Protein AF-A0A519JQL6-F1 (afdb_monomer_lite)

Structure (mmCIF, N/CA/C/O backbone):
data_AF-A0A519JQL6-F1
#
_entry.id   AF-A0A519JQL6-F1
#
loop_
_atom_site.group_PDB
_atom_site.id
_atom_site.type_symbol
_atom_site.label_atom_id
_atom_site.label_alt_id
_atom_site.label_comp_id
_atom_site.label_asym_id
_atom_site.label_entity_id
_atom_site.label_seq_id
_atom_site.pdbx_PDB_ins_code
_atom_site.Cartn_x
_atom_site.Cartn_y
_atom_site.Cartn_z
_atom_site.occupancy
_atom_site.B_iso_or_equiv
_atom_site.auth_seq_id
_atom_site.auth_comp_id
_atom_site.auth_asym_id
_atom_site.auth_atom_id
_atom_site.pdbx_PDB_model_num
ATOM 1 N N . MET A 1 1 ? 62.207 -23.891 -11.752 1.00 51.22 1 MET A N 1
ATOM 2 C CA . MET A 1 1 ? 61.929 -22.438 -11.654 1.00 51.22 1 MET A CA 1
ATOM 3 C C . MET A 1 1 ? 61.525 -21.791 -12.988 1.00 51.22 1 MET A C 1
ATOM 5 O O . MET A 1 1 ? 60.606 -20.990 -12.974 1.00 51.22 1 MET A O 1
ATOM 9 N N . LYS A 1 2 ? 62.077 -22.181 -14.154 1.00 51.78 2 LYS A N 1
ATOM 10 C CA . LYS A 1 2 ? 61.677 -21.619 -15.471 1.00 51.78 2 LYS A CA 1
ATOM 11 C C . LYS A 1 2 ? 60.213 -21.865 -15.906 1.00 51.78 2 LYS A C 1
ATOM 13 O O . LYS A 1 2 ? 59.673 -21.057 -16.645 1.00 51.78 2 LYS A O 1
ATOM 18 N N . LYS A 1 3 ? 59.558 -22.940 -15.441 1.00 52.78 3 LYS A N 1
ATOM 19 C CA . LYS A 1 3 ? 58.169 -23.278 -15.833 1.00 52.78 3 LYS A CA 1
ATOM 20 C C . LYS A 1 3 ? 57.087 -22.441 -15.129 1.00 52.78 3 LYS A C 1
ATOM 22 O O . LYS A 1 3 ? 56.013 -22.276 -15.683 1.00 52.78 3 LYS A O 1
ATOM 27 N N . ILE A 1 4 ? 57.384 -21.887 -13.949 1.00 56.62 4 ILE A N 1
ATOM 28 C CA . ILE A 1 4 ? 56.458 -21.004 -13.213 1.00 56.62 4 ILE A CA 1
ATOM 29 C C . ILE A 1 4 ? 56.481 -19.592 -13.821 1.00 56.62 4 ILE A C 1
ATOM 31 O O . ILE A 1 4 ? 55.438 -18.959 -13.930 1.00 56.62 4 ILE A O 1
ATOM 35 N N . LEU A 1 5 ? 57.644 -19.155 -14.328 1.00 53.72 5 LEU A N 1
ATOM 36 C CA . LEU A 1 5 ? 57.815 -17.851 -14.979 1.00 53.72 5 LEU A CA 1
ATOM 37 C C . LEU A 1 5 ? 57.011 -17.717 -16.291 1.00 53.72 5 LEU A C 1
ATOM 39 O O . LEU A 1 5 ? 56.564 -16.627 -16.635 1.00 53.72 5 LEU A O 1
ATOM 43 N N . GLY A 1 6 ? 56.800 -18.827 -17.009 1.00 55.88 6 GLY A N 1
ATOM 44 C CA . GLY A 1 6 ? 55.965 -18.853 -18.217 1.00 55.88 6 GLY A CA 1
ATOM 45 C C . GLY A 1 6 ? 54.463 -18.763 -17.926 1.00 55.88 6 GLY A C 1
ATOM 46 O O . GLY A 1 6 ? 53.730 -18.168 -18.709 1.00 55.88 6 GLY A O 1
ATOM 47 N N . LEU A 1 7 ? 54.012 -19.293 -16.782 1.00 55.47 7 LEU A N 1
ATOM 48 C CA . LEU A 1 7 ? 52.602 -19.263 -16.377 1.00 55.47 7 LEU A CA 1
ATOM 49 C C . LEU A 1 7 ? 52.174 -17.855 -15.927 1.00 55.47 7 LEU A C 1
ATOM 51 O O . LEU A 1 7 ? 51.083 -17.403 -16.256 1.00 55.47 7 LEU A O 1
ATOM 55 N N . THR A 1 8 ? 53.064 -17.122 -15.250 1.00 58.56 8 THR A N 1
ATOM 56 C CA . THR A 1 8 ? 52.837 -15.717 -14.867 1.00 58.56 8 THR A CA 1
ATOM 57 C C . THR A 1 8 ? 52.783 -14.764 -16.065 1.00 58.56 8 THR A C 1
ATOM 59 O O . THR A 1 8 ? 52.094 -13.752 -15.999 1.00 58.56 8 THR A O 1
ATOM 62 N N . LEU A 1 9 ? 53.457 -15.090 -17.176 1.00 58.72 9 LEU A N 1
ATOM 63 C CA . LEU A 1 9 ? 53.460 -14.262 -18.389 1.00 58.72 9 LEU A CA 1
ATOM 64 C C . LEU A 1 9 ? 52.165 -14.407 -19.213 1.00 58.72 9 LEU A C 1
ATOM 66 O O . LEU A 1 9 ? 51.820 -13.505 -19.969 1.00 58.72 9 LEU A O 1
ATOM 70 N N . PHE A 1 10 ? 51.427 -15.509 -19.040 1.00 61.94 10 PHE A N 1
ATOM 71 C CA . PHE A 1 10 ? 50.178 -15.775 -19.764 1.00 61.94 10 PHE A CA 1
ATOM 72 C C . PHE A 1 10 ? 48.931 -15.175 -19.087 1.00 61.94 10 PHE A C 1
ATOM 74 O O . PHE A 1 10 ? 47.916 -14.975 -19.743 1.00 61.94 10 PHE A O 1
ATOM 81 N N . ILE A 1 11 ? 49.005 -14.860 -17.789 1.00 63.97 11 ILE A N 1
ATOM 82 C CA . ILE A 1 11 ? 47.886 -14.288 -17.011 1.00 63.97 11 ILE A CA 1
ATOM 83 C C . ILE A 1 11 ? 47.888 -12.748 -17.058 1.00 63.97 11 ILE A C 1
ATOM 85 O O . ILE A 1 11 ? 46.844 -12.116 -16.920 1.00 63.97 11 ILE A O 1
ATOM 89 N N . LEU A 1 12 ? 49.042 -12.128 -17.321 1.00 64.00 12 LEU A N 1
ATO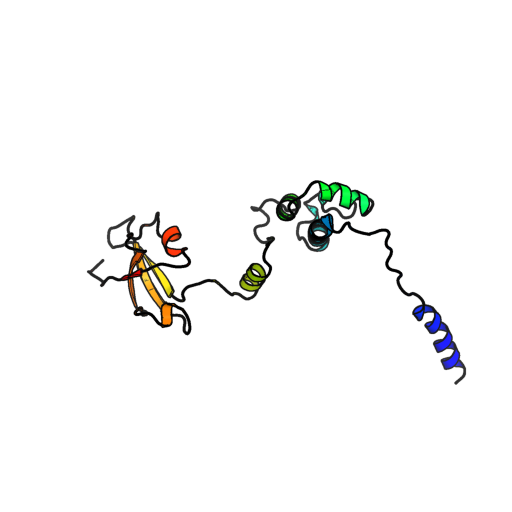M 90 C CA . LEU A 1 12 ? 49.198 -10.670 -17.375 1.00 64.00 12 LEU A CA 1
ATOM 91 C C . LEU A 1 12 ? 48.339 -9.942 -18.445 1.00 64.00 12 LEU A C 1
ATOM 93 O O . LEU A 1 12 ? 47.912 -8.824 -18.161 1.00 64.00 12 LEU A O 1
ATOM 97 N N . PRO A 1 13 ? 48.012 -10.523 -19.624 1.00 64.06 13 PRO A N 1
ATOM 98 C CA . PRO A 1 13 ? 47.153 -9.863 -20.613 1.00 64.06 13 PRO A CA 1
ATOM 99 C C . PRO A 1 13 ? 45.689 -9.718 -20.171 1.00 64.06 13 PRO A C 1
ATOM 101 O O . PRO A 1 13 ? 44.993 -8.842 -20.674 1.00 64.06 13 PRO A O 1
ATOM 104 N N . PHE A 1 14 ? 45.214 -10.538 -19.225 1.00 63.81 14 PHE A N 1
ATOM 105 C CA . PHE A 1 14 ? 43.828 -10.477 -18.741 1.00 63.81 14 PHE A CA 1
ATOM 106 C C . PHE A 1 14 ? 43.570 -9.308 -17.780 1.00 63.81 14 PHE A C 1
ATOM 108 O O . PHE A 1 14 ? 42.418 -8.946 -17.567 1.00 63.81 14 PHE A O 1
ATOM 115 N N . LEU A 1 15 ? 44.620 -8.682 -17.235 1.00 63.47 15 LEU A N 1
ATOM 116 C CA . LEU A 1 15 ? 44.494 -7.526 -16.339 1.00 63.47 15 LEU A CA 1
ATOM 117 C C . LEU A 1 15 ? 44.293 -6.194 -17.082 1.00 63.47 15 LEU A C 1
ATOM 119 O O . LEU A 1 15 ? 44.030 -5.183 -16.438 1.00 63.47 15 LEU A O 1
ATOM 123 N N . LEU A 1 16 ? 44.422 -6.177 -18.415 1.00 63.06 16 LEU A N 1
ATOM 124 C CA . LEU A 1 16 ? 44.238 -4.975 -19.242 1.00 63.06 16 LEU A CA 1
ATOM 125 C C . LEU A 1 16 ? 42.884 -4.926 -19.962 1.00 63.06 16 LEU A C 1
ATOM 127 O O . LEU A 1 16 ? 42.614 -3.965 -20.679 1.00 63.06 16 LEU A O 1
ATOM 131 N N . LEU A 1 17 ? 42.009 -5.911 -19.740 1.00 64.06 17 LEU A N 1
ATOM 132 C CA . LEU A 1 17 ? 40.595 -5.813 -20.103 1.00 64.06 17 LEU A CA 1
ATOM 133 C C . LEU A 1 17 ? 39.879 -4.949 -19.055 1.00 64.06 17 LEU A C 1
ATOM 135 O O . LEU A 1 17 ? 39.071 -5.430 -18.265 1.00 64.06 17 LEU A O 1
ATOM 139 N N . SER A 1 18 ? 40.221 -3.661 -19.018 1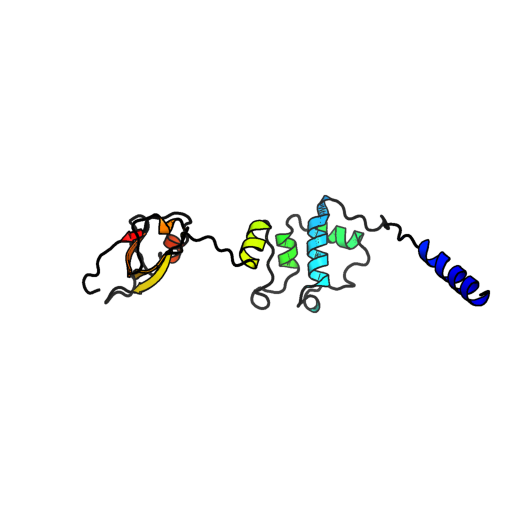.00 60.12 18 SER A N 1
ATOM 140 C CA . SER A 1 18 ? 39.364 -2.665 -18.385 1.00 60.12 18 SER A CA 1
ATOM 141 C C . SER A 1 18 ? 38.089 -2.611 -19.214 1.00 60.12 18 SER A C 1
ATOM 143 O O . SER A 1 18 ? 38.142 -2.251 -20.388 1.00 60.12 18 SER A O 1
ATOM 145 N N . CYS A 1 19 ? 36.961 -3.000 -18.624 1.00 67.81 19 CYS A N 1
ATOM 146 C CA . CYS A 1 19 ? 35.656 -2.760 -19.223 1.00 67.81 19 CYS A CA 1
ATOM 147 C C . CYS A 1 19 ? 35.506 -1.238 -19.350 1.00 67.81 19 CYS A C 1
ATOM 149 O O . CYS A 1 19 ? 35.428 -0.543 -18.337 1.00 67.81 19 CYS A O 1
ATOM 151 N N . SER A 1 20 ? 35.595 -0.701 -20.565 1.00 59.88 20 SER A N 1
ATOM 152 C CA . SER A 1 20 ? 35.191 0.677 -20.823 1.00 59.88 20 SER A CA 1
ATOM 153 C C . SER A 1 20 ? 33.680 0.743 -20.641 1.00 59.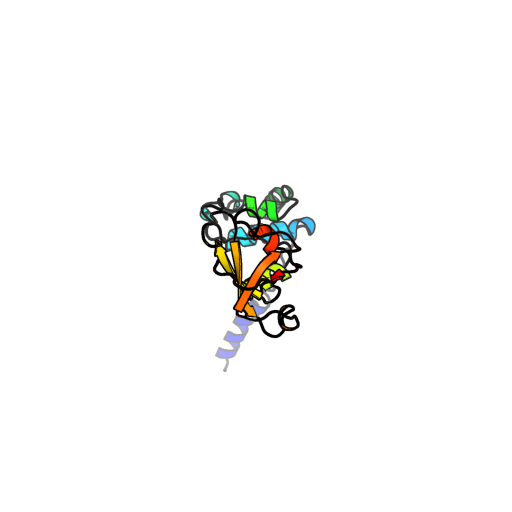88 20 SER A C 1
ATOM 155 O O . SER A 1 20 ? 32.978 -0.077 -21.233 1.00 59.88 20 SER A O 1
ATOM 157 N N . GLU A 1 21 ? 33.189 1.678 -19.827 1.00 54.41 21 GLU A N 1
ATOM 158 C CA . GLU A 1 21 ? 31.761 1.995 -19.802 1.00 54.41 21 GLU A CA 1
ATOM 159 C C . GLU A 1 21 ? 31.354 2.390 -21.225 1.00 54.41 21 GLU A C 1
ATOM 161 O O . GLU A 1 21 ? 31.875 3.348 -21.797 1.00 54.41 21 GLU A O 1
ATOM 166 N N . ASP A 1 22 ? 30.515 1.565 -21.844 1.00 55.69 22 ASP A N 1
ATOM 167 C CA . ASP A 1 22 ? 29.997 1.821 -23.177 1.00 55.69 22 ASP A CA 1
ATOM 168 C C . ASP A 1 22 ? 28.883 2.871 -23.053 1.00 55.69 22 ASP A C 1
ATOM 170 O O . ASP A 1 22 ? 27.746 2.561 -22.687 1.00 55.69 22 ASP A O 1
ATOM 174 N N . ASP A 1 23 ? 29.231 4.135 -23.315 1.00 55.62 23 ASP A N 1
ATOM 175 C CA . ASP A 1 23 ? 28.323 5.294 -23.281 1.00 55.62 23 ASP A CA 1
ATOM 176 C C . ASP A 1 23 ? 27.160 5.183 -24.292 1.00 55.62 23 ASP A C 1
ATOM 178 O O . ASP A 1 23 ? 26.222 5.982 -24.255 1.00 55.62 23 ASP A O 1
ATO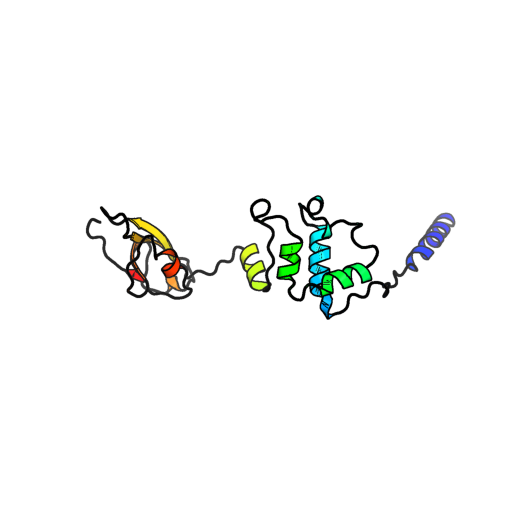M 182 N N . SER A 1 24 ? 27.173 4.188 -25.188 1.00 53.66 24 SER A N 1
ATOM 183 C CA . SER A 1 24 ? 26.090 3.937 -26.150 1.00 53.66 24 SER A CA 1
ATOM 184 C C . SER A 1 24 ? 24.756 3.533 -25.505 1.00 53.66 24 SER A C 1
ATOM 186 O O . SER A 1 24 ? 23.716 3.641 -26.149 1.00 53.66 24 SER A O 1
ATOM 188 N N . ASN A 1 25 ? 24.755 3.160 -24.221 1.00 61.84 25 ASN A N 1
ATOM 189 C CA . ASN A 1 25 ? 23.547 2.865 -23.441 1.00 61.84 25 ASN A CA 1
ATOM 190 C C . ASN A 1 25 ? 23.146 4.010 -22.497 1.00 61.84 25 ASN A C 1
ATOM 192 O O . ASN A 1 25 ? 22.502 3.773 -21.470 1.00 61.84 25 ASN A O 1
ATOM 196 N N . SER A 1 26 ? 23.538 5.255 -22.793 1.00 77.50 26 SER A N 1
ATOM 197 C CA . SER A 1 26 ? 23.224 6.380 -21.909 1.00 77.50 26 SER A CA 1
ATOM 198 C C . SER A 1 26 ? 21.705 6.583 -21.803 1.00 77.50 26 SER A C 1
ATOM 200 O O . SER A 1 26 ? 21.030 6.996 -22.747 1.00 77.50 26 SER A O 1
ATOM 202 N N . VAL A 1 27 ? 21.147 6.283 -20.631 1.00 88.50 27 VAL A N 1
ATOM 203 C CA . VAL A 1 27 ? 19.741 6.556 -20.320 1.00 88.50 27 VAL A CA 1
ATOM 204 C C . VAL A 1 27 ? 19.626 8.032 -19.930 1.00 88.50 27 VAL A C 1
ATOM 206 O O . VAL A 1 27 ? 20.293 8.456 -18.974 1.00 88.50 27 VAL A O 1
ATOM 209 N N . PRO A 1 28 ? 18.784 8.834 -20.613 1.00 91.75 28 PRO A N 1
ATOM 210 C CA . PRO A 1 28 ? 18.563 10.226 -20.243 1.00 91.75 28 PRO A CA 1
ATOM 211 C C . PRO A 1 28 ? 18.177 10.350 -18.769 1.00 91.75 28 PRO A C 1
ATOM 213 O O . PRO A 1 28 ? 17.366 9.571 -18.273 1.00 91.75 28 PRO A O 1
ATOM 216 N N . THR A 1 29 ? 18.700 11.357 -18.063 1.00 90.75 29 THR A N 1
ATOM 217 C CA . THR A 1 29 ? 18.421 11.560 -16.626 1.00 90.75 29 THR A CA 1
ATOM 218 C C . THR A 1 29 ? 16.924 11.572 -16.308 1.00 90.75 29 THR A C 1
ATOM 220 O O . THR A 1 29 ? 16.517 11.046 -15.278 1.00 90.75 29 THR A O 1
ATOM 223 N N . SER A 1 30 ? 16.102 12.108 -17.214 1.00 93.12 30 SER A N 1
ATOM 224 C CA . SER A 1 30 ? 14.642 12.154 -17.084 1.00 93.12 30 SER A CA 1
ATOM 225 C C . SER A 1 30 ? 13.945 10.793 -17.170 1.00 93.12 30 SER A C 1
ATOM 227 O O . SER A 1 30 ? 12.783 10.709 -16.799 1.00 93.12 30 SER A O 1
ATOM 229 N N . LEU A 1 31 ? 14.616 9.760 -17.688 1.00 95.69 31 LEU A N 1
ATOM 230 C CA . LEU A 1 31 ? 14.066 8.415 -17.892 1.00 95.69 31 LEU A CA 1
ATOM 231 C C . LEU A 1 31 ? 14.667 7.369 -16.953 1.00 95.69 31 LEU A C 1
ATOM 233 O O . LEU A 1 31 ? 14.229 6.226 -16.974 1.00 95.69 31 LEU A O 1
ATOM 237 N N . LYS A 1 32 ? 15.652 7.726 -16.120 1.00 94.44 32 LYS A N 1
ATOM 238 C CA . LYS A 1 32 ? 16.356 6.754 -15.266 1.00 94.44 32 LYS A CA 1
ATOM 239 C C . LYS A 1 32 ? 15.424 5.977 -14.337 1.00 94.44 32 LYS A C 1
ATOM 241 O O . LYS A 1 32 ? 15.664 4.802 -14.095 1.00 94.44 32 LYS A O 1
ATOM 246 N N . VAL A 1 33 ? 14.369 6.614 -13.825 1.00 95.25 33 VAL A N 1
ATOM 247 C CA . VAL A 1 33 ? 13.405 5.946 -12.937 1.00 95.25 33 VAL A CA 1
ATOM 248 C C . VAL A 1 33 ? 12.533 4.969 -13.724 1.00 95.25 33 VAL A C 1
ATOM 250 O O . VAL A 1 33 ? 12.348 3.835 -13.302 1.00 95.25 33 VAL A O 1
ATOM 253 N N . GLN A 1 34 ? 12.037 5.379 -14.890 1.00 97.44 34 GLN A N 1
ATOM 254 C CA . GLN A 1 34 ? 11.250 4.539 -15.789 1.00 97.44 34 GLN A CA 1
ATOM 255 C C . GLN A 1 34 ? 12.068 3.339 -16.286 1.00 97.44 34 GLN A C 1
ATOM 257 O O . GLN A 1 34 ? 11.574 2.216 -16.279 1.00 97.44 34 GLN A O 1
ATOM 262 N N . ASP A 1 35 ? 13.328 3.569 -16.655 1.00 96.56 35 ASP A N 1
ATOM 263 C CA . ASP A 1 35 ? 14.267 2.531 -17.084 1.00 96.56 35 ASP A CA 1
ATOM 264 C C . ASP A 1 35 ? 14.559 1.544 -15.951 1.00 96.56 35 ASP A C 1
ATOM 266 O O . ASP A 1 35 ? 14.498 0.335 -16.158 1.00 96.56 35 ASP A O 1
ATOM 270 N N . PHE A 1 36 ? 14.768 2.043 -14.728 1.00 95.94 36 PHE A N 1
ATOM 271 C CA . PHE A 1 36 ? 14.911 1.204 -13.541 1.00 95.94 36 PHE A CA 1
ATOM 272 C C . PHE A 1 36 ? 13.672 0.332 -13.292 1.00 95.94 36 PHE A C 1
ATOM 274 O O . PHE A 1 36 ? 13.813 -0.865 -13.047 1.00 95.94 36 PHE A O 1
ATOM 281 N N . VAL A 1 37 ? 12.464 0.904 -13.384 1.00 97.69 37 VAL A N 1
ATOM 282 C CA . VAL A 1 37 ? 11.207 0.156 -13.220 1.00 97.69 37 VAL A CA 1
ATOM 283 C C . VAL A 1 37 ? 11.090 -0.932 -14.281 1.00 97.69 37 VAL A C 1
ATOM 285 O O . VAL A 1 37 ? 10.876 -2.090 -13.932 1.00 97.69 37 VAL A O 1
ATOM 288 N N . TRP A 1 38 ? 11.277 -0.590 -15.559 1.00 98.12 38 TRP A N 1
ATOM 289 C CA . TRP A 1 38 ? 11.160 -1.559 -16.646 1.00 98.12 38 TRP A CA 1
ATOM 290 C C . TRP A 1 38 ? 12.184 -2.687 -16.508 1.00 98.12 38 TRP A C 1
ATOM 292 O O . TRP A 1 38 ? 11.796 -3.851 -16.524 1.00 98.12 38 TRP A O 1
ATOM 302 N N . LYS A 1 39 ? 13.466 -2.368 -16.283 1.00 96.81 39 LYS A N 1
ATOM 303 C CA . LYS A 1 39 ? 14.530 -3.375 -16.122 1.00 96.81 39 LYS A CA 1
ATOM 304 C C . LYS A 1 39 ? 14.311 -4.251 -14.894 1.00 96.81 39 LYS A C 1
ATOM 306 O O . LYS A 1 39 ? 14.509 -5.459 -14.960 1.00 96.81 39 LYS A O 1
ATOM 311 N N . GLY A 1 40 ? 13.876 -3.664 -13.779 1.00 97.06 40 GLY A N 1
ATOM 312 C CA . GLY A 1 40 ? 13.542 -4.415 -12.572 1.00 97.06 40 GLY A CA 1
ATOM 313 C C . GLY A 1 40 ? 12.399 -5.400 -12.811 1.00 97.06 40 GLY A C 1
ATOM 314 O O . GLY A 1 40 ? 12.482 -6.554 -12.392 1.00 97.06 40 GLY A O 1
ATOM 315 N N . MET A 1 41 ? 11.360 -4.971 -13.530 1.00 98.19 41 MET A N 1
ATOM 316 C CA . MET A 1 41 ? 10.248 -5.846 -13.884 1.00 98.19 41 MET A CA 1
ATOM 317 C C . MET A 1 41 ? 10.661 -6.910 -14.903 1.00 98.19 41 MET A C 1
ATOM 319 O O . MET A 1 41 ? 10.408 -8.083 -14.674 1.00 98.19 41 MET A O 1
ATOM 323 N N . ASN A 1 42 ? 11.363 -6.555 -15.974 1.00 97.94 42 ASN A N 1
ATOM 324 C CA . ASN A 1 42 ? 11.841 -7.523 -16.961 1.00 97.94 42 ASN A CA 1
ATOM 325 C C . ASN A 1 42 ? 12.730 -8.609 -16.312 1.00 97.94 42 ASN A C 1
ATOM 327 O O . ASN A 1 42 ? 12.561 -9.791 -16.591 1.00 97.94 42 ASN A O 1
ATOM 331 N N . GLN A 1 43 ? 13.606 -8.240 -15.374 1.00 96.88 43 GLN A N 1
ATOM 332 C CA . GLN A 1 43 ? 14.560 -9.178 -14.781 1.00 96.88 43 GLN A CA 1
ATOM 333 C C . GLN A 1 43 ? 13.993 -10.047 -13.645 1.00 96.88 43 GLN A C 1
ATOM 335 O O . GLN A 1 43 ? 14.432 -11.189 -13.476 1.00 96.88 43 GLN A O 1
ATOM 340 N N . TYR A 1 44 ? 13.096 -9.504 -12.813 1.00 97.00 44 TYR A N 1
ATOM 341 C CA . TYR A 1 44 ? 12.709 -10.131 -11.537 1.00 97.00 44 TYR A CA 1
ATOM 342 C C . TYR A 1 44 ? 11.216 -10.416 -11.394 1.00 97.00 44 TYR A C 1
ATOM 344 O O . TYR A 1 44 ? 10.811 -11.072 -10.431 1.00 97.00 44 TYR A O 1
ATOM 352 N N . TYR A 1 45 ? 10.381 -9.915 -12.299 1.00 97.94 45 TYR A N 1
ATOM 353 C CA . TYR A 1 45 ? 8.943 -10.079 -12.174 1.00 97.94 45 TYR A CA 1
ATOM 354 C C . TYR A 1 45 ? 8.526 -11.513 -12.503 1.00 97.94 45 TYR A C 1
ATOM 356 O O . TYR A 1 45 ? 8.801 -12.028 -13.584 1.00 97.94 45 TYR A O 1
ATOM 364 N N . LEU A 1 46 ? 7.820 -12.153 -11.568 1.00 97.62 46 LEU A N 1
ATOM 365 C CA . LEU A 1 46 ? 7.412 -13.555 -11.687 1.00 97.62 46 LEU A CA 1
ATOM 366 C C . LEU A 1 46 ? 6.597 -13.833 -12.961 1.00 97.62 46 LEU A C 1
ATOM 368 O O . LEU A 1 46 ? 6.768 -14.882 -13.576 1.00 97.62 46 LEU A O 1
ATOM 372 N N . TRP A 1 47 ? 5.731 -12.895 -13.353 1.00 97.75 47 TRP A N 1
ATOM 373 C CA . TRP A 1 47 ? 4.855 -13.009 -14.525 1.00 97.75 47 TRP A CA 1
ATOM 374 C C . TRP A 1 47 ? 5.397 -12.267 -15.750 1.00 97.75 47 TRP A C 1
ATOM 376 O O . TRP A 1 47 ? 4.618 -11.841 -16.599 1.00 97.75 47 TRP A O 1
ATOM 386 N N . GLN A 1 48 ? 6.715 -12.068 -15.852 1.00 97.50 48 GLN A N 1
ATOM 387 C CA . GLN A 1 48 ? 7.316 -11.396 -17.009 1.00 97.50 48 GLN A CA 1
ATOM 388 C C . GLN A 1 48 ? 6.858 -12.020 -18.340 1.00 97.50 48 GLN A C 1
ATOM 390 O O . GLN A 1 48 ? 6.496 -11.288 -19.258 1.00 97.50 48 GLN A O 1
ATOM 395 N N . ALA A 1 49 ? 6.764 -13.352 -18.407 1.00 96.62 49 ALA A N 1
ATOM 396 C CA . ALA A 1 49 ? 6.374 -14.073 -19.619 1.00 96.62 49 ALA A CA 1
ATOM 397 C C . ALA A 1 49 ? 4.929 -13.788 -20.078 1.00 96.62 49 ALA A C 1
ATOM 399 O O . ALA A 1 49 ? 4.608 -13.975 -21.251 1.00 96.62 49 ALA A O 1
ATOM 400 N N . ASP A 1 50 ? 4.065 -13.326 -19.171 1.00 97.19 50 ASP A N 1
ATOM 401 C CA . ASP A 1 50 ? 2.662 -13.006 -19.447 1.00 97.19 50 ASP A CA 1
ATOM 402 C C . ASP A 1 50 ? 2.461 -11.537 -19.866 1.00 97.19 50 ASP A C 1
ATOM 404 O O . ASP A 1 50 ? 1.343 -11.127 -20.187 1.00 97.19 50 ASP A O 1
ATOM 408 N N . VAL A 1 51 ? 3.528 -10.729 -19.876 1.00 97.56 51 VAL A N 1
ATOM 409 C CA . VAL A 1 51 ? 3.482 -9.295 -20.185 1.00 97.56 51 VAL A CA 1
ATOM 410 C C . VAL A 1 51 ? 4.315 -9.007 -21.441 1.00 97.56 51 VAL A C 1
ATOM 412 O O . VAL A 1 51 ? 5.541 -8.951 -21.367 1.00 97.56 51 VAL A O 1
ATOM 415 N N . PRO A 1 52 ? 3.682 -8.758 -22.606 1.00 96.81 52 PRO A N 1
ATOM 416 C CA . PRO A 1 52 ? 4.396 -8.590 -23.875 1.00 96.81 52 PRO A CA 1
ATOM 417 C C . PRO A 1 52 ? 5.459 -7.485 -23.875 1.00 96.81 52 PRO A C 1
ATOM 419 O O . PRO A 1 52 ? 6.516 -7.651 -24.477 1.00 96.81 52 PRO A O 1
ATOM 422 N N . ASP A 1 53 ? 5.201 -6.371 -23.184 1.00 97.88 53 ASP A N 1
ATOM 423 C CA . ASP A 1 53 ? 6.142 -5.247 -23.104 1.00 97.88 53 ASP A CA 1
ATOM 424 C C . ASP A 1 53 ? 7.330 -5.502 -22.159 1.00 97.88 53 ASP A C 1
ATOM 426 O O . ASP A 1 53 ? 8.231 -4.668 -22.094 1.00 97.88 53 ASP A O 1
ATOM 430 N N . LEU A 1 54 ? 7.361 -6.636 -21.451 1.00 98.00 54 LEU A N 1
ATOM 431 C CA . LEU A 1 54 ? 8.503 -7.089 -20.654 1.00 98.00 54 LEU A CA 1
ATOM 432 C C . LEU A 1 54 ? 9.299 -8.212 -21.326 1.00 98.00 54 LEU A C 1
ATOM 434 O O . LEU A 1 54 ? 10.205 -8.738 -20.693 1.00 98.00 54 LEU A O 1
ATOM 438 N N . ASN A 1 55 ? 8.986 -8.603 -22.562 1.00 96.44 55 ASN A N 1
ATOM 439 C CA . ASN A 1 55 ? 9.750 -9.637 -23.260 1.00 96.44 55 ASN A CA 1
ATOM 440 C C . ASN A 1 55 ? 11.207 -9.182 -23.494 1.00 96.44 55 ASN A C 1
ATOM 442 O O . ASN A 1 55 ? 11.440 -8.023 -23.837 1.00 96.44 55 ASN A O 1
ATOM 446 N N . ASP A 1 56 ? 12.171 -10.091 -23.335 1.00 93.62 56 ASP A N 1
ATOM 447 C CA . ASP A 1 56 ? 13.604 -9.807 -23.505 1.00 93.62 56 ASP A CA 1
ATOM 448 C C . ASP A 1 56 ? 13.941 -9.300 -24.918 1.00 93.62 56 ASP A C 1
ATOM 450 O O . ASP A 1 56 ? 14.797 -8.432 -25.072 1.00 93.62 56 ASP A O 1
ATOM 454 N N . ASP A 1 57 ? 13.201 -9.760 -25.933 1.00 94.62 57 ASP A N 1
ATOM 455 C CA . ASP A 1 57 ? 13.360 -9.350 -27.335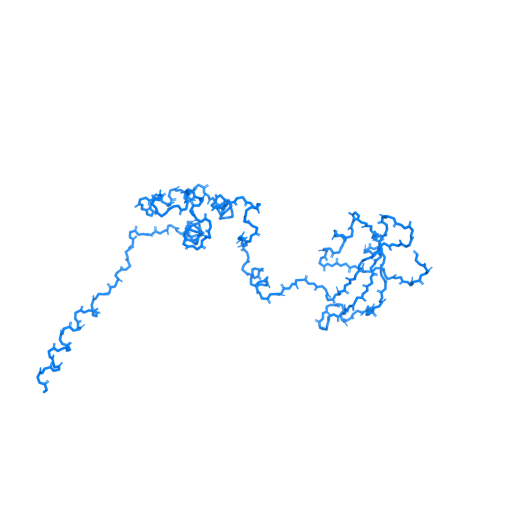 1.00 94.62 57 ASP A CA 1
ATOM 456 C C . ASP A 1 57 ? 12.368 -8.237 -27.742 1.00 94.62 57 ASP A C 1
ATOM 458 O O . ASP A 1 57 ? 12.127 -7.992 -28.926 1.00 94.62 57 ASP A O 1
ATOM 462 N N . ARG A 1 58 ? 11.715 -7.567 -26.777 1.00 96.06 58 ARG A N 1
ATOM 463 C CA . ARG A 1 58 ? 10.694 -6.539 -27.056 1.00 96.06 58 ARG A CA 1
ATOM 464 C C . ARG A 1 58 ? 11.263 -5.292 -27.736 1.00 96.06 58 ARG A C 1
ATOM 466 O O . ARG A 1 58 ? 10.538 -4.639 -28.498 1.00 96.06 58 ARG A O 1
ATOM 473 N N . PHE A 1 59 ? 12.498 -4.929 -27.402 1.00 96.06 59 PHE A N 1
ATOM 474 C CA . PHE A 1 59 ? 13.183 -3.730 -27.876 1.00 96.06 59 PHE A CA 1
ATOM 475 C C . PHE A 1 59 ? 14.559 -4.115 -28.415 1.00 96.06 59 PHE A C 1
ATOM 477 O O . PHE A 1 59 ? 15.323 -4.780 -27.723 1.00 96.06 59 PHE A O 1
ATOM 484 N N . ASP A 1 60 ? 14.892 -3.654 -29.622 1.00 93.75 60 ASP A N 1
ATOM 485 C CA . ASP A 1 60 ? 16.150 -4.019 -30.285 1.00 93.75 60 ASP A CA 1
ATOM 486 C C . ASP A 1 60 ? 17.376 -3.353 -29.630 1.00 93.75 60 ASP A C 1
ATOM 488 O O . ASP A 1 60 ? 18.505 -3.823 -29.775 1.00 93.75 60 ASP A O 1
ATOM 492 N N . ASN A 1 61 ? 17.174 -2.223 -28.944 1.00 92.50 61 ASN A N 1
ATOM 493 C CA . ASN A 1 61 ? 18.224 -1.438 -28.295 1.00 92.50 61 ASN A CA 1
ATOM 494 C C . ASN A 1 61 ? 17.657 -0.490 -27.214 1.00 92.50 61 ASN A C 1
ATOM 496 O O . ASN A 1 61 ? 16.443 -0.318 -27.061 1.00 92.50 61 ASN A O 1
ATOM 500 N N . GLN A 1 62 ? 18.557 0.163 -26.470 1.00 93.44 62 GLN A N 1
ATOM 501 C CA . GLN A 1 62 ? 18.203 1.099 -25.396 1.00 93.44 62 GLN A CA 1
ATOM 502 C C . GLN A 1 62 ? 17.441 2.340 -25.897 1.00 93.44 62 GLN A C 1
ATOM 504 O O . GLN A 1 62 ? 16.625 2.879 -25.149 1.00 93.44 62 GLN A O 1
ATOM 509 N N . ASP A 1 63 ? 17.654 2.802 -27.134 1.00 94.19 63 ASP A N 1
ATOM 510 C CA . ASP A 1 63 ? 16.930 3.959 -27.680 1.00 94.19 63 ASP A CA 1
ATOM 511 C C . ASP A 1 63 ? 15.456 3.641 -27.952 1.00 94.19 63 ASP A C 1
ATOM 513 O O . ASP A 1 63 ? 14.586 4.473 -27.669 1.00 94.19 63 ASP A O 1
ATOM 517 N N . ASP A 1 64 ? 15.155 2.429 -28.415 1.00 95.44 64 ASP A N 1
ATOM 518 C CA . ASP A 1 64 ? 13.782 1.951 -28.594 1.00 95.44 64 ASP A CA 1
ATOM 519 C C . ASP A 1 64 ? 13.054 1.815 -27.257 1.00 95.44 64 ASP A C 1
ATOM 521 O O . ASP A 1 64 ? 11.914 2.278 -27.121 1.00 95.44 64 ASP A O 1
ATOM 525 N N . LEU A 1 65 ? 13.737 1.287 -26.236 1.00 96.44 65 LEU A N 1
ATOM 526 C CA . LEU A 1 65 ? 13.223 1.289 -24.868 1.00 96.44 65 LEU A CA 1
ATOM 527 C C . LEU A 1 65 ? 12.984 2.729 -24.387 1.00 96.44 65 LEU A C 1
ATOM 529 O O . LEU A 1 65 ? 11.886 3.060 -23.948 1.00 96.44 65 LEU A O 1
ATOM 533 N N . ASN A 1 66 ? 13.953 3.633 -24.546 1.00 95.81 66 ASN A N 1
ATOM 534 C CA . ASN A 1 66 ? 13.805 5.040 -24.164 1.00 95.81 66 ASN A CA 1
ATOM 535 C C . ASN A 1 66 ? 12.601 5.703 -24.862 1.00 95.81 66 ASN A C 1
ATOM 537 O O . ASN A 1 66 ? 11.894 6.502 -24.245 1.00 95.81 66 ASN A O 1
ATOM 541 N N . ASN A 1 67 ? 12.338 5.388 -26.136 1.00 96.25 67 ASN A N 1
ATOM 542 C CA . ASN A 1 67 ? 11.168 5.871 -26.877 1.00 96.25 67 ASN A CA 1
ATOM 543 C C . ASN A 1 67 ? 9.854 5.413 -26.238 1.00 96.25 67 ASN A C 1
ATOM 545 O O . ASN A 1 67 ? 8.960 6.240 -26.055 1.00 96.25 67 ASN A O 1
ATOM 549 N N . PHE A 1 68 ? 9.760 4.144 -25.843 1.00 97.38 68 PHE A N 1
ATOM 550 C CA . PHE A 1 68 ? 8.613 3.622 -25.101 1.00 97.38 68 PHE A CA 1
ATOM 551 C C . PHE A 1 68 ? 8.450 4.310 -23.737 1.00 97.38 68 PHE A C 1
ATOM 553 O O . PHE A 1 68 ? 7.368 4.804 -23.413 1.00 97.38 68 PHE A O 1
ATOM 560 N N . LEU A 1 69 ? 9.536 4.438 -22.968 1.00 97.62 69 LEU A N 1
ATOM 561 C CA . LEU A 1 69 ? 9.505 5.019 -21.622 1.00 97.62 69 LEU A CA 1
ATOM 562 C C . LEU A 1 69 ? 9.083 6.496 -21.612 1.00 97.62 69 LEU A C 1
ATOM 564 O O . LEU A 1 69 ? 8.444 6.936 -20.657 1.00 97.62 69 LEU A O 1
ATOM 568 N N . ARG A 1 70 ? 9.357 7.264 -22.679 1.00 96.44 70 ARG A N 1
ATOM 569 C CA . ARG A 1 70 ? 8.879 8.659 -22.816 1.00 96.44 70 ARG A CA 1
ATOM 570 C C . ARG A 1 70 ? 7.353 8.786 -22.816 1.00 96.44 70 ARG A C 1
ATOM 572 O O . ARG A 1 70 ? 6.850 9.875 -22.553 1.00 96.44 70 ARG A O 1
ATOM 579 N N . GLY A 1 71 ? 6.618 7.705 -23.080 1.00 96.19 71 GLY A N 1
ATOM 580 C CA . GLY A 1 71 ? 5.161 7.672 -22.946 1.00 96.19 71 GLY A CA 1
ATOM 581 C C . GLY A 1 71 ? 4.666 7.749 -21.497 1.00 96.19 71 GLY A C 1
ATOM 582 O O . GLY A 1 71 ? 3.492 8.042 -21.273 1.00 96.19 71 GLY A O 1
ATOM 583 N N . TYR A 1 72 ? 5.544 7.531 -20.512 1.00 96.81 72 TYR A N 1
ATOM 584 C CA . TYR A 1 72 ? 5.182 7.399 -19.103 1.00 96.81 72 TYR A CA 1
ATOM 585 C C . TYR A 1 72 ? 5.878 8.453 -18.237 1.00 96.81 72 TYR A C 1
ATOM 587 O O . TYR A 1 72 ? 6.999 8.283 -17.757 1.00 96.81 72 TYR A O 1
ATOM 595 N N . ASN A 1 73 ? 5.164 9.547 -17.972 1.00 92.88 73 ASN A N 1
ATOM 596 C CA . ASN A 1 73 ? 5.633 10.595 -17.058 1.00 92.88 73 ASN A CA 1
ATOM 597 C C . ASN A 1 73 ? 5.585 10.169 -15.579 1.00 92.88 73 ASN A C 1
ATOM 599 O O . ASN A 1 73 ? 6.293 10.744 -14.758 1.00 92.88 73 ASN A O 1
ATOM 603 N N . ASP A 1 74 ? 4.759 9.172 -15.250 1.00 93.44 74 ASP A N 1
ATOM 604 C CA . ASP A 1 74 ? 4.620 8.605 -13.909 1.00 93.44 74 ASP A CA 1
ATOM 605 C C . ASP A 1 74 ? 5.141 7.154 -13.893 1.00 93.44 74 ASP A C 1
ATOM 607 O O . ASP A 1 74 ? 4.568 6.292 -14.571 1.00 93.44 74 ASP A O 1
ATOM 611 N N . PRO A 1 75 ? 6.195 6.852 -13.113 1.00 93.69 75 PRO A N 1
ATOM 612 C CA . PRO A 1 75 ? 6.698 5.492 -12.936 1.00 93.69 75 PRO A CA 1
ATOM 613 C C . PRO A 1 75 ? 5.650 4.511 -12.395 1.00 93.69 75 PRO A C 1
ATOM 615 O O . PRO A 1 75 ? 5.697 3.328 -12.723 1.00 93.69 75 PRO A O 1
ATOM 618 N N . THR A 1 76 ? 4.679 4.984 -11.609 1.00 95.44 76 THR A N 1
ATOM 619 C CA . THR A 1 76 ? 3.583 4.153 -11.085 1.00 95.44 76 THR A CA 1
ATOM 620 C C . THR A 1 76 ? 2.653 3.707 -12.207 1.00 95.44 76 THR A C 1
ATOM 622 O O . THR A 1 76 ? 2.224 2.553 -12.243 1.00 95.44 76 THR A O 1
ATOM 625 N N . ALA A 1 77 ? 2.367 4.598 -13.159 1.00 97.12 77 ALA A N 1
ATOM 626 C CA . ALA A 1 77 ? 1.584 4.265 -14.343 1.00 97.12 77 ALA A CA 1
ATOM 627 C C . ALA A 1 77 ? 2.306 3.235 -15.225 1.00 97.12 77 ALA A C 1
ATOM 629 O O . ALA A 1 77 ? 1.676 2.278 -15.671 1.00 97.12 77 ALA A O 1
ATOM 630 N N . LEU A 1 78 ? 3.623 3.384 -15.416 1.00 98.12 78 LEU A N 1
ATOM 631 C CA . LEU A 1 78 ? 4.446 2.394 -16.119 1.00 98.12 78 LEU A CA 1
ATOM 632 C C . LEU A 1 78 ? 4.415 1.034 -15.410 1.00 98.12 78 LEU A C 1
ATOM 634 O O . LEU A 1 78 ? 4.125 0.022 -16.036 1.00 98.12 78 LEU A O 1
ATOM 638 N N . PHE A 1 79 ? 4.659 1.010 -14.101 1.00 98.12 79 PHE A N 1
ATOM 639 C CA . PHE A 1 79 ? 4.638 -0.216 -13.306 1.00 98.12 79 PHE A CA 1
ATOM 640 C C . PHE A 1 79 ? 3.293 -0.949 -13.403 1.00 98.12 79 PHE A C 1
ATOM 642 O O . PHE A 1 79 ? 3.255 -2.159 -13.602 1.00 98.12 79 PHE A O 1
ATOM 649 N N . ASN A 1 80 ? 2.179 -0.216 -13.316 1.00 96.62 80 ASN A N 1
ATOM 650 C CA . ASN A 1 80 ? 0.846 -0.803 -13.452 1.00 96.62 80 ASN A CA 1
ATOM 651 C C . ASN A 1 80 ? 0.563 -1.311 -14.874 1.00 96.62 80 ASN A C 1
ATOM 653 O O . ASN A 1 80 ? -0.130 -2.313 -15.011 1.00 96.62 80 ASN A O 1
ATOM 657 N N . HIS A 1 81 ? 1.093 -0.652 -15.912 1.00 97.25 81 HIS A N 1
ATOM 658 C CA . HIS A 1 81 ? 1.009 -1.124 -17.303 1.00 97.25 81 HIS A CA 1
ATOM 659 C C . HIS A 1 81 ? 1.782 -2.430 -17.517 1.00 97.25 81 HIS A C 1
ATOM 661 O O . HIS A 1 81 ? 1.337 -3.302 -18.255 1.00 97.25 81 HIS A O 1
ATOM 667 N N . LEU A 1 82 ? 2.932 -2.569 -16.860 1.00 98.00 82 LEU A N 1
ATOM 668 C CA . LEU A 1 82 ? 3.827 -3.720 -16.984 1.00 98.00 82 LEU A CA 1
ATOM 669 C C . LEU A 1 82 ? 3.461 -4.891 -16.053 1.00 98.00 82 LEU A C 1
ATOM 671 O O . LEU A 1 82 ? 4.189 -5.879 -16.005 1.00 98.00 82 LEU A O 1
ATOM 675 N N . ARG A 1 83 ? 2.372 -4.801 -15.283 1.00 97.19 83 ARG A N 1
ATOM 676 C CA . ARG A 1 83 ? 1.941 -5.855 -14.355 1.00 97.19 83 ARG A CA 1
ATOM 677 C C . ARG A 1 83 ? 0.698 -6.562 -14.889 1.00 97.19 83 ARG A C 1
ATOM 679 O O . ARG A 1 83 ? -0.118 -5.971 -15.591 1.00 97.19 83 ARG A O 1
ATOM 686 N N . VAL A 1 84 ? 0.524 -7.825 -14.505 1.00 97.88 84 VAL A N 1
ATOM 687 C CA . VAL A 1 84 ? -0.748 -8.527 -14.717 1.00 97.88 84 VAL A CA 1
ATOM 688 C C . VAL A 1 84 ? -1.839 -7.940 -13.813 1.00 97.88 84 VAL A C 1
ATOM 690 O O . VAL A 1 84 ? -1.571 -7.138 -12.911 1.00 97.88 84 VAL A O 1
ATOM 693 N N . ASP A 1 85 ? -3.085 -8.344 -14.056 1.00 95.62 85 ASP A N 1
ATOM 694 C CA . ASP A 1 85 ? -4.224 -7.905 -13.255 1.00 95.62 85 ASP A CA 1
ATOM 695 C C . ASP A 1 85 ? -4.042 -8.226 -11.759 1.00 95.62 85 ASP A C 1
ATOM 697 O O . ASP A 1 85 ? -3.489 -9.263 -11.384 1.00 95.62 85 ASP A O 1
ATOM 701 N N . SER A 1 86 ? -4.551 -7.348 -10.892 1.00 93.00 86 SER A N 1
ATOM 702 C CA . SER A 1 86 ? -4.397 -7.470 -9.437 1.00 93.00 86 SER A CA 1
ATOM 703 C C . SER A 1 86 ? -5.096 -8.695 -8.836 1.00 93.00 86 SER A C 1
ATOM 705 O O . SER A 1 86 ? -4.769 -9.111 -7.722 1.00 93.00 86 SER A O 1
ATOM 707 N N . SER A 1 87 ? -6.035 -9.306 -9.565 1.00 95.31 87 SER A N 1
ATOM 708 C CA . SER A 1 87 ? -6.626 -10.597 -9.200 1.00 95.31 87 SER A CA 1
ATOM 709 C C . SER A 1 87 ? -5.655 -11.773 -9.351 1.00 95.31 87 SER A C 1
ATOM 711 O O . SER A 1 87 ? -5.814 -12.776 -8.652 1.00 95.31 87 SER A O 1
ATOM 713 N N . ILE A 1 88 ? -4.647 -11.647 -10.219 1.00 97.12 88 ILE A N 1
ATOM 714 C CA . ILE A 1 88 ? -3.577 -12.632 -10.421 1.00 97.12 88 ILE A CA 1
ATOM 715 C C . ILE A 1 88 ? -2.389 -12.289 -9.514 1.00 97.12 88 ILE A C 1
ATOM 717 O O . ILE A 1 88 ? -1.897 -13.160 -8.795 1.00 97.12 88 ILE A O 1
ATOM 721 N N . ASP A 1 89 ? -1.975 -11.017 -9.499 1.00 96.75 89 ASP A N 1
ATOM 722 C CA . ASP A 1 89 ? -0.875 -10.518 -8.676 1.00 96.75 89 ASP A CA 1
ATOM 723 C C . ASP A 1 89 ? -1.304 -9.406 -7.715 1.00 96.75 89 ASP A C 1
ATOM 725 O O . ASP A 1 89 ? -1.383 -8.225 -8.059 1.00 96.75 89 ASP A O 1
ATOM 729 N N . ARG A 1 90 ? -1.491 -9.790 -6.454 1.00 94.62 90 ARG A N 1
ATOM 730 C CA . ARG A 1 90 ? -1.784 -8.863 -5.354 1.00 94.62 90 ARG A CA 1
ATOM 731 C C . ARG A 1 90 ? -0.554 -8.427 -4.552 1.00 94.62 90 ARG A C 1
ATOM 733 O O . ARG A 1 90 ? -0.717 -7.734 -3.550 1.00 94.62 90 ARG A O 1
ATOM 740 N N . PHE A 1 91 ? 0.637 -8.912 -4.897 1.00 93.62 91 PHE A N 1
ATOM 741 C CA . PHE A 1 91 ? 1.834 -8.794 -4.063 1.00 93.62 91 PHE A CA 1
ATOM 742 C C . PHE A 1 91 ? 2.851 -7.799 -4.613 1.00 93.62 91 PHE A C 1
ATOM 744 O O . PHE A 1 91 ? 3.538 -7.159 -3.818 1.00 93.62 91 PHE A O 1
ATOM 751 N N . SER A 1 92 ? 2.954 -7.635 -5.933 1.00 95.38 92 SER A N 1
ATOM 752 C CA . SER A 1 92 ? 3.874 -6.639 -6.486 1.00 95.38 92 SER A CA 1
ATOM 753 C C . SER A 1 92 ? 3.312 -5.241 -6.280 1.00 95.38 92 SER A C 1
ATOM 755 O O . SER A 1 92 ? 2.168 -4.956 -6.626 1.00 95.38 92 SER A O 1
ATOM 757 N N . VAL A 1 93 ? 4.127 -4.346 -5.738 1.00 92.88 93 VAL A N 1
ATOM 758 C CA . VAL A 1 93 ? 3.752 -2.978 -5.370 1.00 92.88 93 VAL A CA 1
ATOM 759 C C . VAL A 1 93 ? 4.908 -2.032 -5.672 1.00 92.88 93 VAL A C 1
ATOM 761 O O . VAL A 1 93 ? 6.065 -2.444 -5.693 1.00 92.88 93 VAL A O 1
ATOM 764 N N . ILE A 1 94 ? 4.588 -0.759 -5.893 1.00 94.25 94 ILE A N 1
ATOM 765 C CA . ILE A 1 94 ? 5.562 0.318 -6.059 1.00 94.25 94 ILE A CA 1
ATOM 766 C C . ILE A 1 94 ? 5.224 1.428 -5.067 1.00 94.25 94 ILE A C 1
ATOM 768 O O . ILE A 1 94 ? 4.052 1.736 -4.851 1.00 94.25 94 ILE A O 1
ATOM 772 N N . PHE A 1 95 ? 6.250 2.006 -4.449 1.00 92.25 95 PHE A N 1
ATOM 773 C CA . PHE A 1 95 ? 6.116 3.087 -3.479 1.00 92.25 95 PHE A CA 1
ATOM 774 C C . PHE A 1 95 ? 6.907 4.299 -3.955 1.00 92.25 95 PHE A C 1
ATOM 776 O O . PHE A 1 95 ? 8.019 4.163 -4.462 1.00 92.25 95 PHE A O 1
ATOM 783 N N . SER A 1 96 ? 6.338 5.488 -3.765 1.00 91.31 96 SER A N 1
ATOM 784 C CA . SER A 1 96 ? 7.031 6.758 -4.006 1.00 91.31 96 SER A CA 1
ATOM 785 C C . SER A 1 96 ? 7.984 7.139 -2.873 1.00 91.31 96 SER A C 1
ATOM 787 O O . SER A 1 96 ? 8.857 7.977 -3.070 1.00 91.31 96 SER A O 1
ATOM 789 N N . ASP A 1 97 ? 7.782 6.560 -1.688 1.00 89.81 97 ASP A N 1
ATOM 790 C CA . ASP A 1 97 ? 8.522 6.856 -0.467 1.00 89.81 97 ASP A CA 1
ATOM 791 C C . ASP A 1 97 ? 9.199 5.581 0.052 1.00 89.81 97 ASP A C 1
ATOM 793 O O . ASP A 1 97 ? 8.533 4.588 0.368 1.00 89.81 97 ASP A O 1
ATOM 797 N N . TYR A 1 98 ? 10.530 5.612 0.106 1.00 88.00 98 TYR A N 1
ATOM 798 C CA . TYR A 1 98 ? 11.343 4.502 0.592 1.00 88.00 98 TYR A CA 1
ATOM 799 C C . TYR A 1 98 ? 11.099 4.223 2.079 1.00 88.00 98 TYR A C 1
ATOM 801 O O . TYR A 1 98 ? 11.059 3.055 2.460 1.00 88.00 98 TYR A O 1
ATOM 809 N N . ASP A 1 99 ? 10.860 5.249 2.899 1.00 87.88 99 ASP A N 1
ATOM 810 C CA . ASP A 1 99 ? 10.692 5.086 4.347 1.00 87.88 99 ASP A CA 1
ATOM 811 C C . ASP A 1 99 ? 9.407 4.301 4.656 1.00 87.88 99 ASP A C 1
ATOM 813 O O . ASP A 1 99 ? 9.359 3.476 5.572 1.00 87.88 99 ASP A O 1
ATOM 817 N N . VAL A 1 100 ? 8.364 4.493 3.840 1.00 87.31 100 VAL A N 1
ATOM 818 C CA . VAL A 1 100 ? 7.122 3.711 3.926 1.00 87.31 100 VAL A CA 1
ATOM 819 C C . VAL A 1 100 ? 7.374 2.248 3.564 1.00 87.31 100 VAL A C 1
ATOM 821 O O . VAL A 1 100 ? 6.921 1.352 4.280 1.00 87.31 100 VAL A O 1
ATOM 824 N N . LEU A 1 101 ? 8.101 1.991 2.472 1.00 88.50 101 LEU A N 1
ATOM 825 C CA . LEU A 1 101 ? 8.432 0.631 2.045 1.00 88.50 101 LEU A CA 1
ATOM 826 C C . LEU A 1 101 ? 9.293 -0.089 3.093 1.00 88.50 101 LEU A C 1
ATOM 828 O O . LEU A 1 101 ? 8.971 -1.210 3.485 1.00 88.50 101 LEU A O 1
ATOM 832 N N . GLU A 1 102 ? 10.355 0.553 3.574 1.00 88.75 102 GLU A N 1
ATOM 833 C CA . GLU A 1 102 ? 11.235 0.017 4.614 1.00 88.75 102 GLU A CA 1
ATOM 834 C C . GLU A 1 102 ? 10.471 -0.229 5.919 1.00 88.75 102 GLU A C 1
ATOM 836 O O . GLU A 1 102 ? 10.632 -1.279 6.549 1.00 88.75 102 GLU A O 1
ATOM 841 N N . GLY A 1 103 ? 9.574 0.685 6.297 1.00 86.88 103 GLY A N 1
ATOM 842 C CA . GLY A 1 103 ? 8.674 0.514 7.431 1.00 86.88 103 GLY A CA 1
ATOM 843 C C . GLY A 1 103 ? 7.845 -0.765 7.313 1.00 86.88 103 GLY A C 1
ATOM 844 O O . GLY A 1 103 ? 7.855 -1.594 8.220 1.00 86.88 103 GLY A O 1
ATOM 845 N N . ILE A 1 104 ? 7.205 -0.994 6.166 1.00 84.12 104 ILE A N 1
ATOM 846 C CA . ILE A 1 104 ? 6.406 -2.206 5.930 1.00 84.12 104 ILE A CA 1
ATOM 847 C C . ILE A 1 104 ? 7.284 -3.465 5.964 1.00 84.12 104 ILE A C 1
ATOM 849 O O . ILE A 1 104 ? 6.926 -4.441 6.626 1.00 84.12 104 ILE A O 1
ATOM 853 N N . LEU A 1 105 ? 8.442 -3.451 5.295 1.00 87.44 105 LEU A N 1
ATOM 854 C CA . LEU A 1 105 ? 9.353 -4.601 5.224 1.00 87.44 105 LEU A CA 1
ATOM 855 C C . LEU A 1 105 ? 9.995 -4.945 6.577 1.00 87.44 105 LEU A C 1
ATOM 857 O O . LEU A 1 105 ? 10.263 -6.113 6.851 1.00 87.44 105 LEU A O 1
ATOM 861 N N . SER A 1 106 ? 10.203 -3.948 7.438 1.00 89.44 106 SER A N 1
ATOM 862 C CA . SER A 1 106 ? 10.692 -4.126 8.811 1.00 89.44 106 SER A CA 1
ATOM 863 C C . SER A 1 106 ? 9.590 -4.497 9.811 1.00 89.44 106 SER A C 1
ATOM 865 O O . SER A 1 106 ? 9.882 -4.757 10.978 1.00 89.44 106 SER A O 1
ATOM 867 N N . GLY A 1 107 ? 8.325 -4.545 9.376 1.00 83.19 107 GLY A N 1
ATOM 868 C CA . GLY A 1 107 ? 7.174 -4.788 10.248 1.00 83.19 107 GLY A CA 1
ATOM 869 C C . GLY A 1 107 ? 6.797 -3.588 11.124 1.00 83.19 107 GLY A C 1
ATOM 870 O O . GLY A 1 107 ? 6.045 -3.737 12.089 1.00 83.19 107 GLY A O 1
ATOM 871 N N . THR A 1 108 ? 7.298 -2.397 10.803 1.00 79.75 108 THR A N 1
ATOM 872 C CA . THR A 1 108 ? 6.933 -1.146 11.466 1.00 79.75 108 THR A CA 1
ATOM 873 C C . THR A 1 108 ? 5.563 -0.694 10.971 1.00 79.75 108 THR A C 1
ATOM 875 O O . THR A 1 108 ? 5.355 -0.434 9.788 1.00 79.75 108 THR A O 1
ATOM 878 N N . THR A 1 109 ? 4.607 -0.571 11.888 1.00 76.88 109 THR A N 1
ATOM 879 C CA . THR A 1 109 ? 3.271 -0.046 11.586 1.00 76.88 109 THR A CA 1
ATOM 880 C C . THR A 1 109 ? 3.025 1.220 12.384 1.00 76.88 109 THR A C 1
ATOM 882 O O . THR A 1 109 ? 3.359 1.299 13.567 1.00 76.88 109 THR A O 1
ATOM 885 N N . LYS A 1 110 ? 2.418 2.223 11.747 1.00 80.38 110 LYS A N 1
ATOM 886 C CA . LYS A 1 110 ? 1.961 3.421 12.446 1.00 80.38 110 LYS A CA 1
ATOM 887 C C . LYS A 1 110 ? 0.733 3.059 13.278 1.00 80.38 110 LYS A C 1
ATOM 889 O O . LYS A 1 110 ? -0.303 2.696 12.731 1.00 80.38 110 LYS A O 1
ATOM 894 N N . ASN A 1 111 ? 0.859 3.125 14.596 1.00 86.75 111 ASN A N 1
ATOM 895 C CA . ASN A 1 111 ? -0.233 2.899 15.535 1.00 86.75 111 ASN A CA 1
ATOM 896 C C . ASN A 1 111 ? -0.031 3.770 16.785 1.00 86.75 111 ASN A C 1
ATOM 898 O O . ASN A 1 111 ? 1.077 4.222 17.067 1.00 86.75 111 ASN A O 1
ATOM 902 N N . ASN A 1 112 ? -1.102 4.006 17.539 1.00 90.56 112 ASN A N 1
ATOM 903 C CA . ASN A 1 112 ? -1.055 4.762 18.799 1.00 90.56 112 ASN A CA 1
ATOM 904 C C . ASN A 1 112 ? -0.721 3.888 20.022 1.00 90.56 112 ASN A C 1
ATOM 906 O O . ASN A 1 112 ? -0.624 4.401 21.134 1.00 90.56 112 ASN A O 1
ATOM 910 N N . GLY A 1 113 ? -0.534 2.581 19.822 1.00 92.69 113 GLY A N 1
ATOM 911 C CA . GLY A 1 113 ? -0.227 1.614 20.869 1.00 92.69 113 GLY A CA 1
ATOM 912 C C . GLY A 1 113 ? -1.425 0.979 21.570 1.00 92.69 113 GLY A C 1
ATOM 913 O O . GLY A 1 113 ? -1.207 0.206 22.501 1.00 92.69 113 GLY A O 1
ATOM 914 N N . VAL A 1 114 ? -2.665 1.251 21.149 1.00 94.75 114 VAL A N 1
ATOM 915 C CA . VAL A 1 114 ? -3.854 0.546 21.656 1.00 94.75 114 VAL A CA 1
ATOM 916 C C . VAL A 1 114 ? -4.156 -0.662 20.772 1.00 94.75 114 VAL A C 1
ATOM 918 O O . VAL A 1 114 ? -4.554 -0.512 19.619 1.00 94.75 114 VAL A O 1
ATOM 921 N N . ASP A 1 115 ? -4.039 -1.866 21.326 1.00 94.88 115 ASP A N 1
ATOM 922 C CA . ASP A 1 115 ? -4.618 -3.066 20.725 1.00 94.88 115 ASP A CA 1
ATOM 923 C C . ASP A 1 115 ? -6.020 -3.296 21.294 1.00 94.88 115 ASP A C 1
ATOM 925 O O . ASP A 1 115 ? -6.211 -3.302 22.513 1.00 94.88 115 ASP A O 1
ATOM 929 N N . PHE A 1 116 ? -7.009 -3.511 20.431 1.00 96.12 116 PHE A N 1
ATOM 930 C CA . PHE A 1 116 ? -8.407 -3.629 20.836 1.00 96.12 116 PHE A CA 1
ATOM 931 C C . PHE A 1 116 ? -9.161 -4.696 20.042 1.00 96.12 116 PHE A C 1
ATOM 933 O O . PHE A 1 116 ? -8.788 -5.079 18.933 1.00 96.12 116 PHE A O 1
ATOM 940 N N . GLY A 1 117 ? -10.249 -5.185 20.628 1.00 96.31 117 GLY A N 1
ATOM 941 C CA . GLY A 1 117 ? -11.268 -5.955 19.924 1.00 96.31 117 GLY A CA 1
ATOM 942 C C . GLY A 1 117 ? -12.545 -5.139 19.755 1.00 96.31 117 GLY A C 1
ATOM 943 O O . GLY A 1 117 ? -12.745 -4.159 20.466 1.00 96.31 117 GLY A O 1
ATOM 944 N N . LEU A 1 118 ? -13.404 -5.550 18.820 1.00 96.69 118 LEU A N 1
ATOM 945 C CA . LEU A 1 118 ? -14.714 -4.943 18.570 1.00 96.69 118 LEU A CA 1
ATOM 946 C C . LEU A 1 118 ? -15.809 -6.006 18.644 1.00 96.69 118 LEU A C 1
ATOM 948 O O . LEU A 1 118 ? -15.611 -7.141 18.200 1.00 96.69 118 LEU A O 1
ATOM 952 N N . LYS A 1 119 ? -16.960 -5.650 19.211 1.00 95.31 119 LYS A N 1
ATOM 953 C CA . LYS A 1 119 ? -18.131 -6.527 19.307 1.00 95.31 119 LYS A CA 1
ATOM 954 C C . LYS A 1 119 ? -19.412 -5.712 19.182 1.00 95.31 119 LYS A C 1
ATOM 956 O O . LYS A 1 119 ? -19.456 -4.553 19.582 1.00 95.31 119 LYS A O 1
ATOM 961 N N . TYR A 1 120 ? -20.460 -6.343 18.667 1.00 95.88 120 TYR A N 1
ATOM 962 C CA . TYR A 1 120 ? -21.814 -5.806 18.751 1.00 95.88 120 TYR A CA 1
ATOM 963 C C . TYR A 1 120 ? -22.252 -5.636 20.204 1.00 95.88 120 TYR A C 1
ATOM 965 O O . TYR A 1 120 ? -21.967 -6.494 21.049 1.00 95.88 120 TYR A O 1
ATOM 973 N N . LYS A 1 121 ? -22.986 -4.554 20.470 1.00 93.25 121 LYS A N 1
ATOM 974 C CA . LYS A 1 121 ? -23.765 -4.425 21.706 1.00 93.25 121 LYS A CA 1
ATOM 975 C C . LYS A 1 121 ? -24.838 -5.515 21.764 1.00 93.25 121 LYS A C 1
ATOM 977 O O . LYS A 1 121 ? -25.262 -6.031 20.725 1.00 93.25 121 LYS A O 1
ATOM 982 N N . SER A 1 122 ? -25.261 -5.897 22.964 1.00 91.06 122 SER A N 1
ATOM 983 C CA . SER A 1 122 ? -26.283 -6.927 23.133 1.00 91.06 122 SER A CA 1
ATOM 984 C C . SER A 1 122 ? -27.578 -6.484 22.453 1.00 91.06 122 SER A C 1
ATOM 986 O O . SER A 1 122 ? -28.033 -5.356 22.605 1.00 91.06 122 SER A O 1
ATOM 988 N N . GLY A 1 123 ? -28.156 -7.360 21.632 1.00 90.56 123 GLY A N 1
ATOM 989 C CA . GLY A 1 123 ? -29.389 -7.062 20.898 1.00 90.56 123 GLY A CA 1
ATOM 990 C C . GLY A 1 123 ? -29.261 -6.062 19.739 1.00 90.56 123 GLY A C 1
ATOM 991 O O . GLY A 1 123 ? -30.269 -5.807 19.083 1.00 90.56 123 GLY A O 1
ATOM 992 N N . SER A 1 124 ? -28.068 -5.532 19.438 1.00 92.12 124 SER A N 1
ATOM 993 C CA . SER A 1 124 ? -27.857 -4.631 18.297 1.00 92.12 124 SER A CA 1
ATOM 994 C C . SER A 1 124 ? -27.246 -5.355 17.097 1.00 92.12 124 SER A C 1
ATOM 996 O O . SER A 1 124 ? -26.380 -6.218 17.233 1.00 92.12 124 SER A O 1
ATOM 998 N N . THR A 1 125 ? -27.679 -4.971 15.897 1.00 93.94 125 THR A N 1
ATOM 999 C CA . THR A 1 125 ? -27.084 -5.400 14.620 1.00 93.94 125 THR A CA 1
ATOM 1000 C C . THR A 1 125 ? -26.242 -4.303 13.972 1.00 93.94 125 THR A C 1
ATOM 1002 O O . THR A 1 125 ? -25.714 -4.505 12.882 1.00 93.94 125 THR A O 1
ATOM 1005 N N . THR A 1 126 ? -26.146 -3.128 14.598 1.00 96.38 126 THR A N 1
ATOM 1006 C CA . THR A 1 126 ? -25.482 -1.949 14.022 1.00 96.38 126 THR A CA 1
ATOM 1007 C C . THR A 1 126 ? -24.475 -1.320 14.964 1.00 96.38 126 THR A C 1
ATOM 1009 O O . THR A 1 126 ? -23.422 -0.885 14.503 1.00 96.38 126 THR A O 1
ATOM 1012 N N . ASP A 1 127 ? -24.780 -1.276 16.257 1.00 95.94 127 ASP A N 1
ATOM 1013 C CA . ASP A 1 127 ? -23.950 -0.619 17.258 1.00 95.94 127 ASP A CA 1
ATOM 1014 C C . ASP A 1 127 ? -22.877 -1.569 17.750 1.00 95.94 127 ASP A C 1
ATOM 1016 O O . ASP A 1 127 ? -23.143 -2.728 18.092 1.00 95.94 127 ASP A O 1
ATOM 1020 N N . ILE A 1 128 ? -21.660 -1.050 17.836 1.00 96.12 128 ILE A N 1
ATOM 1021 C CA . ILE A 1 128 ? -20.524 -1.801 18.342 1.00 96.12 128 ILE A CA 1
ATOM 1022 C C . ILE A 1 128 ? -19.875 -1.049 19.500 1.00 96.12 128 ILE A C 1
ATOM 1024 O O . ILE A 1 128 ? -20.034 0.159 19.670 1.00 96.12 128 ILE A O 1
ATOM 1028 N N . PHE A 1 129 ? -19.129 -1.785 20.303 1.00 96.56 129 PHE A N 1
ATOM 1029 C CA . PHE A 1 129 ? -18.201 -1.242 21.279 1.00 96.56 129 PHE A CA 1
ATOM 1030 C C . PHE A 1 129 ? -16.850 -1.927 21.099 1.00 96.56 129 PHE A C 1
ATOM 1032 O O . PHE A 1 129 ? -16.756 -3.014 20.515 1.00 96.56 129 PHE A O 1
ATOM 1039 N N . GLY A 1 130 ? -15.802 -1.283 21.590 1.00 96.44 130 GLY A N 1
ATOM 1040 C CA . GLY A 1 130 ? -14.476 -1.858 21.661 1.00 96.44 130 GLY A CA 1
ATOM 1041 C C . GLY A 1 130 ? -14.038 -2.109 23.091 1.00 96.44 130 GLY A C 1
ATOM 1042 O O . GLY A 1 130 ? -14.519 -1.471 24.024 1.00 96.44 130 GLY A O 1
ATOM 1043 N N . TRP A 1 131 ? -13.116 -3.050 23.255 1.00 96.38 131 TRP A N 1
ATOM 1044 C CA . TRP A 1 131 ? -12.418 -3.266 24.517 1.00 96.38 131 TRP A CA 1
ATOM 1045 C C . TRP A 1 131 ? -10.915 -3.315 24.275 1.00 96.38 131 TRP A C 1
ATOM 1047 O O . TRP A 1 131 ? -10.444 -3.904 23.294 1.00 96.38 131 TRP A O 1
ATOM 1057 N N . VAL A 1 132 ? -10.155 -2.713 25.179 1.00 97.25 132 VAL A N 1
ATOM 1058 C CA . VAL A 1 132 ? -8.697 -2.671 25.109 1.00 97.25 132 VAL A CA 1
ATOM 1059 C C . VAL A 1 132 ? -8.137 -4.035 25.502 1.00 97.25 132 VAL A C 1
ATOM 1061 O O . VAL A 1 132 ? -8.342 -4.532 26.612 1.00 97.25 132 VAL A O 1
ATOM 1064 N N . ARG A 1 133 ? -7.401 -4.662 24.588 1.00 97.19 133 ARG A N 1
ATOM 1065 C CA . ARG A 1 133 ? -6.731 -5.951 24.792 1.00 97.19 133 ARG A CA 1
ATOM 1066 C C . ARG A 1 133 ? -5.317 -5.786 25.325 1.00 97.19 133 ARG A C 1
ATOM 1068 O O . ARG A 1 133 ? -4.884 -6.627 26.115 1.00 97.19 133 ARG A O 1
ATOM 1075 N N . TYR A 1 134 ? -4.609 -4.740 24.905 1.00 96.62 134 TYR A N 1
ATOM 1076 C CA . TYR A 1 134 ? -3.228 -4.482 25.298 1.00 96.62 134 TYR A CA 1
ATOM 1077 C C . TYR A 1 134 ? -2.839 -3.018 25.043 1.00 96.62 134 TYR A C 1
ATOM 1079 O O . TYR A 1 134 ? -3.334 -2.405 24.100 1.00 96.62 134 TYR A O 1
ATOM 1087 N N . ILE A 1 135 ? -1.938 -2.486 25.873 1.00 96.94 135 ILE A N 1
ATOM 1088 C CA . ILE A 1 135 ? -1.300 -1.180 25.677 1.00 96.94 135 ILE A CA 1
ATOM 1089 C C . ILE A 1 135 ? 0.186 -1.419 25.430 1.00 96.94 135 ILE A C 1
ATOM 1091 O O . ILE A 1 135 ? 0.876 -1.995 26.274 1.00 96.94 135 ILE A O 1
ATOM 1095 N N . LEU A 1 136 ? 0.666 -0.998 24.263 1.00 94.56 136 LEU A N 1
ATOM 1096 C CA . LEU A 1 136 ? 2.057 -1.150 23.859 1.00 94.56 136 LEU A CA 1
ATOM 1097 C C . LEU A 1 136 ? 2.960 -0.262 24.735 1.00 94.56 136 LEU A C 1
ATOM 1099 O O . LEU A 1 136 ? 2.721 0.946 24.801 1.00 94.56 136 LEU A O 1
ATOM 1103 N N . PRO A 1 137 ? 4.004 -0.798 25.392 1.00 93.31 137 PRO A N 1
ATOM 1104 C CA . PRO A 1 137 ? 4.953 0.019 26.143 1.00 93.31 137 PRO A CA 1
ATOM 1105 C C . PRO A 1 137 ? 5.647 1.057 25.254 1.00 93.31 137 PRO A C 1
ATOM 1107 O O . PRO A 1 137 ? 5.940 0.776 24.093 1.00 93.31 137 PRO A O 1
ATOM 1110 N N . ASN A 1 138 ? 5.951 2.232 25.811 1.00 92.00 138 ASN A N 1
ATOM 1111 C CA . ASN A 1 138 ? 6.598 3.350 25.107 1.00 92.00 138 ASN A CA 1
ATOM 1112 C C . ASN A 1 138 ? 5.811 3.882 23.891 1.00 92.00 138 ASN A C 1
ATOM 1114 O O . ASN A 1 138 ? 6.393 4.467 22.980 1.00 92.00 138 ASN A O 1
ATOM 1118 N N . SER A 1 139 ? 4.494 3.678 23.869 1.00 92.81 139 SER A N 1
ATOM 1119 C CA . SER A 1 139 ? 3.587 4.261 22.878 1.00 92.81 139 SER A CA 1
ATOM 1120 C C . SER A 1 139 ? 2.897 5.518 23.409 1.00 92.81 139 SER A C 1
ATOM 1122 O O . SER A 1 139 ? 2.911 5.781 24.613 1.00 92.81 139 SER A O 1
ATOM 1124 N N . ASP A 1 140 ? 2.225 6.260 22.529 1.00 93.00 140 ASP A N 1
ATOM 1125 C CA . ASP A 1 140 ? 1.363 7.383 22.922 1.00 93.00 140 ASP A CA 1
ATOM 1126 C C . ASP A 1 140 ? 0.278 6.955 23.930 1.00 93.00 140 ASP A C 1
ATOM 1128 O O . ASP A 1 140 ? 0.054 7.636 24.932 1.00 93.00 140 ASP A O 1
ATOM 1132 N N . ALA A 1 141 ? -0.336 5.784 23.734 1.00 94.12 141 ALA A N 1
ATOM 1133 C CA . ALA A 1 141 ? -1.323 5.244 24.663 1.00 94.12 141 ALA A CA 1
ATOM 1134 C C . ALA A 1 141 ? -0.745 4.919 26.048 1.00 94.12 141 ALA A C 1
ATOM 1136 O O . ALA A 1 141 ? -1.448 5.072 27.042 1.00 94.12 141 ALA A O 1
ATOM 1137 N N . SER A 1 142 ? 0.530 4.522 26.145 1.00 94.44 142 SER A N 1
ATOM 1138 C CA . SER A 1 142 ? 1.143 4.133 27.428 1.00 94.44 142 SER A CA 1
ATOM 1139 C C . SER A 1 142 ? 1.267 5.268 28.450 1.00 94.44 142 SER A C 1
ATOM 1141 O O . SER A 1 142 ? 1.412 4.998 29.639 1.00 94.44 142 SER A O 1
ATOM 1143 N N . GLY A 1 143 ? 1.197 6.526 28.002 1.00 94.44 143 GLY A N 1
ATOM 1144 C CA . GLY A 1 143 ? 1.192 7.706 28.872 1.00 94.44 143 GLY A CA 1
ATOM 1145 C C . GLY A 1 143 ? -0.202 8.253 29.198 1.00 94.44 143 GLY A C 1
ATOM 1146 O O . GLY A 1 143 ? -0.299 9.277 29.873 1.00 94.44 143 GLY A O 1
ATOM 1147 N N . LYS A 1 144 ? -1.271 7.628 28.692 1.00 94.62 144 LYS A N 1
ATOM 1148 C CA . LYS A 1 144 ? -2.659 8.082 28.850 1.00 94.62 144 LYS A CA 1
ATOM 1149 C C . LYS A 1 144 ? -3.401 7.221 29.868 1.00 94.62 144 LYS A C 1
ATOM 1151 O O . LYS A 1 144 ? -2.988 6.107 30.172 1.00 94.62 144 LYS A O 1
ATOM 1156 N N . ASP A 1 145 ? -4.515 7.744 30.373 1.00 94.56 145 ASP A N 1
ATOM 1157 C CA . ASP A 1 145 ? -5.414 7.011 31.269 1.00 94.56 145 ASP A CA 1
ATOM 1158 C C . ASP A 1 145 ? -6.276 6.021 30.468 1.00 94.56 145 ASP A C 1
ATOM 1160 O O . ASP A 1 145 ? -7.445 6.266 30.173 1.00 94.56 145 ASP A O 1
ATOM 1164 N N . ILE A 1 146 ? -5.632 4.956 29.992 1.00 95.12 146 ILE A N 1
ATOM 1165 C CA . ILE A 1 146 ? -6.248 3.854 29.259 1.00 95.12 146 ILE A CA 1
ATOM 1166 C C . ILE A 1 146 ? -5.502 2.562 29.580 1.00 95.12 146 ILE A C 1
ATOM 1168 O O . ILE A 1 146 ? -4.277 2.476 29.490 1.00 95.12 146 ILE A O 1
ATOM 1172 N N . HIS A 1 147 ? -6.251 1.532 29.938 1.00 95.50 147 HIS A N 1
ATOM 1173 C CA . HIS A 1 147 ? -5.725 0.277 30.437 1.00 95.50 147 HIS A CA 1
ATOM 1174 C C . HIS A 1 147 ? -6.358 -0.909 29.721 1.00 95.50 147 HIS A C 1
ATOM 1176 O O . HIS A 1 147 ? -7.446 -0.852 29.149 1.00 95.50 147 HIS A O 1
ATOM 1182 N N . ARG A 1 148 ? -5.656 -2.043 29.771 1.00 96.44 148 ARG A N 1
ATOM 1183 C CA . ARG A 1 148 ? -6.222 -3.316 29.330 1.00 96.44 148 ARG A CA 1
ATOM 1184 C C . ARG A 1 148 ? -7.502 -3.608 30.114 1.00 96.44 148 ARG A C 1
ATOM 1186 O O . ARG A 1 148 ? -7.466 -3.675 31.337 1.00 96.44 148 ARG A O 1
ATOM 1193 N N . GLY A 1 149 ? -8.577 -3.898 29.389 1.00 95.12 149 GLY A N 1
ATOM 1194 C CA . GLY A 1 149 ? -9.901 -4.159 29.946 1.00 95.12 149 GLY A CA 1
ATOM 1195 C C . GLY A 1 149 ? -10.873 -2.994 29.788 1.00 95.12 149 GLY A C 1
ATOM 1196 O O . GLY A 1 149 ? -12.075 -3.243 29.825 1.00 95.12 149 GLY A O 1
ATOM 1197 N N . ASP A 1 150 ? -10.384 -1.777 29.535 1.00 97.06 150 ASP A N 1
ATOM 1198 C CA . ASP A 1 150 ? -11.253 -0.616 29.346 1.00 97.06 150 ASP A CA 1
ATOM 1199 C C . ASP A 1 150 ? -12.144 -0.794 28.118 1.00 97.06 150 ASP A C 1
ATOM 1201 O O . ASP A 1 150 ? -11.727 -1.329 27.084 1.00 97.06 150 ASP A O 1
ATOM 1205 N N . ILE A 1 151 ? -13.384 -0.329 28.235 1.00 96.69 151 ILE A N 1
ATOM 1206 C CA . ILE A 1 151 ? -14.384 -0.371 27.173 1.00 96.69 151 ILE A CA 1
ATOM 1207 C C . ILE A 1 151 ? -14.536 1.031 26.595 1.00 96.69 151 ILE A C 1
ATOM 1209 O O . ILE A 1 151 ? -14.531 2.017 27.323 1.00 96.69 151 ILE A O 1
ATOM 1213 N N . PHE A 1 152 ? -14.706 1.127 25.279 1.00 97.19 152 PHE A N 1
ATOM 1214 C CA . PHE A 1 152 ? -15.041 2.366 24.586 1.00 97.19 152 PHE A CA 1
ATOM 1215 C C . PHE A 1 152 ? -16.190 2.144 23.608 1.00 97.19 152 PHE A C 1
ATOM 1217 O O . PHE A 1 152 ? -16.330 1.074 23.018 1.00 97.19 152 PHE A O 1
ATOM 1224 N N . TYR A 1 153 ? -17.020 3.164 23.411 1.00 96.06 153 TYR A N 1
ATOM 1225 C CA . TYR A 1 153 ? -18.210 3.066 22.552 1.00 96.06 153 TYR A CA 1
ATOM 1226 C C . TYR A 1 153 ? -18.264 4.131 21.455 1.00 96.06 153 TYR A C 1
ATOM 1228 O O . TYR A 1 153 ? -19.098 4.036 20.555 1.00 96.06 153 TYR A O 1
ATOM 1236 N N . ALA A 1 154 ? -17.408 5.149 21.531 1.00 97.00 154 ALA A N 1
ATOM 1237 C CA . ALA A 1 154 ? -17.361 6.251 20.583 1.00 97.00 154 ALA A CA 1
ATOM 1238 C C . ALA A 1 154 ? -15.918 6.715 20.342 1.00 97.00 154 ALA A C 1
ATOM 1240 O O . ALA A 1 154 ? -15.019 6.473 21.153 1.00 97.00 154 ALA A O 1
ATOM 1241 N N . VAL A 1 155 ? -15.721 7.382 19.208 1.00 97.31 155 VAL A N 1
ATOM 1242 C CA . VAL A 1 155 ? -14.461 8.005 18.800 1.00 97.31 155 VAL A CA 1
ATOM 1243 C C . VAL A 1 155 ? -14.743 9.464 18.467 1.00 97.31 155 VAL A C 1
ATOM 1245 O O . VAL A 1 155 ? -15.635 9.755 17.671 1.00 97.31 155 VAL A O 1
ATOM 1248 N N . ASN A 1 156 ? -14.004 10.392 19.078 1.00 96.62 156 ASN A N 1
ATOM 1249 C CA . ASN A 1 156 ? -14.218 11.840 18.939 1.00 96.62 156 ASN A CA 1
ATOM 1250 C C . ASN A 1 156 ? -15.681 12.253 19.215 1.00 96.62 156 ASN A C 1
ATOM 1252 O O . ASN A 1 156 ? -16.245 13.098 18.524 1.00 96.62 156 ASN A O 1
ATOM 1256 N N . GLY A 1 157 ? -16.328 11.605 20.187 1.00 96.81 157 GLY A N 1
ATOM 1257 C CA . GLY A 1 157 ? -17.738 11.813 20.527 1.00 96.81 157 GLY A CA 1
ATOM 1258 C C . GLY A 1 157 ? -18.741 11.153 19.573 1.00 96.81 157 GLY A C 1
ATOM 1259 O O . GLY A 1 157 ? -19.939 11.225 19.832 1.00 96.81 157 GLY A O 1
ATOM 1260 N N . THR A 1 158 ? -18.291 10.491 18.502 1.00 97.62 158 THR A N 1
ATOM 1261 C CA . THR A 1 158 ? -19.162 9.796 17.540 1.00 97.62 158 THR A CA 1
ATOM 1262 C C . THR A 1 158 ? -19.285 8.310 17.893 1.00 97.62 158 THR A C 1
ATOM 1264 O O . THR A 1 158 ? -18.268 7.612 17.876 1.00 97.62 158 THR A O 1
ATOM 1267 N N . PRO A 1 159 ? -20.495 7.795 18.194 1.00 97.25 159 PRO A N 1
ATOM 1268 C CA . PRO A 1 159 ? -20.708 6.379 18.485 1.00 97.25 159 PRO A CA 1
ATOM 1269 C C . PRO A 1 159 ? -20.258 5.454 17.356 1.00 97.25 159 PRO A C 1
ATOM 1271 O O . PRO A 1 159 ? -20.454 5.743 16.172 1.00 97.25 159 PRO A O 1
ATOM 1274 N N . LEU A 1 160 ? -19.675 4.322 17.743 1.00 97.25 160 LEU A N 1
ATOM 1275 C CA . LEU A 1 160 ? -19.218 3.303 16.814 1.00 97.25 160 LEU A CA 1
ATOM 1276 C C . LEU A 1 160 ? -20.387 2.475 16.282 1.00 97.25 160 LEU A C 1
ATOM 1278 O O . LEU A 1 160 ? -21.194 1.922 17.032 1.00 97.25 160 LEU A O 1
ATOM 1282 N N . THR A 1 161 ? -20.406 2.319 14.968 1.00 97.75 161 THR A N 1
ATOM 1283 C CA . THR A 1 161 ? -21.315 1.444 14.241 1.00 97.75 161 THR A CA 1
ATOM 1284 C C . THR A 1 161 ? -20.541 0.622 13.219 1.00 97.75 161 THR A C 1
ATOM 1286 O O . THR A 1 161 ? -19.436 0.982 12.803 1.00 97.75 161 THR A O 1
ATOM 1289 N N . VAL A 1 162 ? -21.145 -0.465 12.742 1.00 96.81 162 VAL A N 1
ATOM 1290 C CA . VAL A 1 162 ? -20.591 -1.298 11.659 1.00 96.81 162 VAL A CA 1
ATOM 1291 C C . VAL A 1 162 ? -20.245 -0.516 10.392 1.00 96.81 162 VAL A C 1
ATOM 1293 O O . VAL A 1 162 ? -19.367 -0.935 9.646 1.00 96.81 162 VAL A O 1
ATOM 1296 N N . SER A 1 163 ? -20.910 0.616 10.146 1.00 97.19 163 SER A N 1
ATOM 1297 C CA . SER A 1 163 ? -20.714 1.422 8.941 1.00 97.19 163 SER A CA 1
ATOM 1298 C C . SER A 1 163 ? -19.642 2.503 9.085 1.00 97.19 163 SER A C 1
ATOM 1300 O O . SER A 1 163 ? -19.222 3.047 8.069 1.00 97.19 163 SER A O 1
ATOM 1302 N N . ASN A 1 164 ? -19.225 2.862 10.307 1.00 97.12 164 ASN A N 1
ATOM 1303 C CA . ASN A 1 164 ? -18.314 3.993 10.532 1.00 97.12 164 ASN A CA 1
ATOM 1304 C C . ASN A 1 164 ? -17.003 3.628 11.248 1.00 97.12 164 ASN A C 1
ATOM 1306 O O . ASN A 1 164 ? -16.034 4.380 11.131 1.00 97.12 164 ASN A O 1
ATOM 1310 N N . TYR A 1 165 ? -16.936 2.490 11.951 1.00 95.88 165 TYR A N 1
ATOM 1311 C CA . TYR A 1 165 ? -15.838 2.223 12.883 1.00 95.88 165 TYR A CA 1
ATOM 1312 C C . TYR A 1 165 ? -14.464 2.205 12.212 1.00 95.88 165 TYR A C 1
ATOM 1314 O O . TYR A 1 165 ? -13.508 2.726 12.778 1.00 95.88 165 TYR A O 1
ATOM 1322 N N . GLN A 1 166 ? -14.371 1.647 10.999 1.00 94.94 166 GLN A N 1
ATOM 1323 C CA . GLN A 1 166 ? -13.116 1.569 10.250 1.00 94.94 166 GLN A CA 1
ATOM 1324 C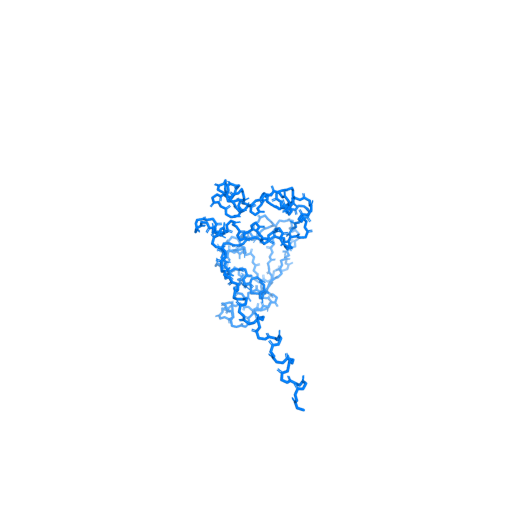 C . GLN A 1 166 ? -12.577 2.966 9.957 1.00 94.94 166 GLN A C 1
ATOM 1326 O O . GLN A 1 166 ? -11.408 3.235 10.198 1.00 94.94 166 GLN A O 1
ATOM 1331 N N . SER A 1 167 ? -13.443 3.872 9.498 1.00 95.00 167 SER A N 1
ATOM 1332 C CA . SER A 1 167 ? -13.052 5.249 9.202 1.00 95.00 167 SER A CA 1
ATOM 1333 C C . SER A 1 167 ? -12.680 6.021 10.463 1.00 95.00 167 SER A C 1
ATOM 1335 O O . SER A 1 167 ? -11.739 6.808 10.427 1.00 95.00 167 SER A O 1
ATOM 1337 N N . LEU A 1 168 ? -13.409 5.822 11.563 1.00 94.69 168 LEU A N 1
ATOM 1338 C CA . LEU A 1 168 ? -13.143 6.523 12.819 1.00 94.69 168 LEU A CA 1
ATOM 1339 C C . LEU A 1 168 ? -11.817 6.076 13.455 1.00 94.69 168 LEU A C 1
ATOM 1341 O O . LEU A 1 168 ? -11.068 6.912 13.954 1.00 94.69 168 LEU A O 1
ATOM 1345 N N . LEU A 1 169 ? -11.515 4.776 13.410 1.00 93.31 169 LEU A N 1
ATOM 1346 C CA . LEU A 1 169 ? -10.322 4.181 14.024 1.00 93.31 169 LEU A CA 1
ATOM 1347 C C . LEU A 1 169 ? -9.081 4.200 13.116 1.00 93.31 169 LEU A C 1
ATOM 1349 O O . LEU A 1 169 ? -7.988 3.926 13.597 1.00 93.31 169 LEU A O 1
ATOM 1353 N N . ALA A 1 170 ? -9.229 4.532 11.829 1.00 90.56 170 ALA A N 1
ATOM 1354 C CA . ALA A 1 170 ? -8.108 4.698 10.898 1.00 90.56 170 ALA A CA 1
ATOM 1355 C C . ALA A 1 170 ? -7.403 6.063 11.016 1.00 90.56 170 ALA A C 1
ATOM 1357 O O . ALA A 1 170 ? -6.369 6.266 10.383 1.00 90.56 170 ALA A O 1
ATOM 1358 N N . SER A 1 171 ? -7.955 7.009 11.785 1.00 88.06 171 SER A N 1
ATOM 1359 C CA . SER A 1 171 ? -7.329 8.318 12.002 1.00 88.06 171 SER A CA 1
ATOM 1360 C C . SER A 1 171 ? -6.032 8.182 12.802 1.00 88.06 171 SER A C 1
ATOM 1362 O O . SER A 1 171 ? -5.985 7.458 13.794 1.00 88.06 171 SER A O 1
ATOM 1364 N N . ASP A 1 172 ? -5.005 8.948 12.430 1.00 86.31 172 ASP A N 1
ATOM 1365 C CA . ASP A 1 172 ? -3.741 9.019 13.177 1.00 86.31 172 ASP A CA 1
ATOM 1366 C C . ASP A 1 172 ? -3.938 9.518 14.615 1.00 86.31 172 ASP A C 1
ATOM 1368 O O . ASP A 1 172 ? -3.252 9.084 15.541 1.00 86.31 172 ASP A O 1
ATOM 1372 N N . THR A 1 173 ? -4.894 10.432 14.791 1.00 89.75 173 THR A N 1
ATOM 1373 C CA . THR A 1 173 ? -5.222 11.048 16.076 1.00 89.75 173 THR A CA 1
ATOM 1374 C C . THR A 1 173 ? -6.717 10.942 16.319 1.00 89.75 173 THR A C 1
ATOM 1376 O O . THR A 1 173 ? -7.530 11.344 15.480 1.00 89.75 173 THR A O 1
ATOM 1379 N N . TYR A 1 174 ? -7.088 10.429 17.487 1.00 93.25 174 TYR A N 1
ATOM 1380 C CA . TYR A 1 174 ? -8.467 10.386 17.947 1.00 93.25 174 TYR A CA 1
ATOM 1381 C C . TYR A 1 174 ? -8.549 10.275 19.470 1.00 93.25 174 TYR A C 1
ATOM 1383 O O . TYR A 1 174 ? -7.583 9.929 20.152 1.00 93.25 174 TYR A O 1
ATOM 1391 N N . THR A 1 175 ? -9.733 10.552 20.004 1.00 95.00 175 THR A N 1
ATOM 1392 C CA . THR A 1 175 ? -10.081 10.343 21.407 1.00 95.00 175 THR A CA 1
ATOM 1393 C C . THR A 1 175 ? -11.066 9.191 21.515 1.00 95.00 175 THR A C 1
ATOM 1395 O O . THR A 1 175 ? -12.116 9.218 20.876 1.00 95.00 175 THR A O 1
ATOM 1398 N N . LEU A 1 176 ? -10.738 8.192 22.333 1.00 96.25 176 LEU A N 1
ATOM 1399 C CA . LEU A 1 176 ? -11.677 7.138 22.703 1.00 96.25 176 LEU A CA 1
ATOM 1400 C C . LEU A 1 176 ? -12.586 7.636 23.821 1.00 96.25 176 LEU A C 1
ATOM 1402 O O . LEU A 1 176 ? -12.119 8.124 24.848 1.00 96.25 176 LEU A O 1
ATOM 1406 N N . ASN A 1 177 ? -13.890 7.492 23.628 1.00 96.94 177 ASN A N 1
ATOM 1407 C CA . ASN A 1 177 ? -14.873 7.729 24.672 1.00 96.94 177 ASN A CA 1
ATOM 1408 C C . ASN A 1 177 ? -15.094 6.421 25.431 1.00 96.94 177 ASN A C 1
ATOM 1410 O O . ASN A 1 177 ? -15.746 5.504 24.915 1.00 96.94 177 ASN A O 1
ATOM 1414 N N . LEU A 1 178 ? -14.521 6.347 26.633 1.00 96.19 178 LEU A N 1
ATOM 1415 C CA . LEU A 1 178 ? -14.631 5.183 27.504 1.00 96.19 178 LEU A CA 1
ATOM 1416 C C . LEU A 1 178 ? -16.052 5.039 28.075 1.00 96.19 178 LEU A C 1
ATOM 1418 O O . LEU A 1 178 ? -16.805 6.013 28.160 1.00 96.19 178 LEU A O 1
ATOM 1422 N N . ALA A 1 179 ? -16.415 3.816 28.440 1.00 92.94 179 ALA A N 1
ATOM 1423 C CA . ALA A 1 179 ? -17.661 3.476 29.113 1.00 92.94 179 ALA A CA 1
ATOM 1424 C C . ALA A 1 179 ? -17.446 2.334 30.107 1.00 92.94 179 ALA A C 1
ATOM 1426 O O . ALA A 1 179 ? -16.550 1.510 29.940 1.00 92.94 179 ALA A O 1
ATOM 1427 N N . ASP A 1 180 ? -18.328 2.267 31.098 1.00 91.12 180 ASP A N 1
ATOM 1428 C CA . ASP A 1 180 ? -18.458 1.114 31.978 1.00 91.12 180 ASP A CA 1
ATOM 1429 C C . ASP A 1 180 ? -19.411 0.083 31.368 1.00 91.12 180 ASP A C 1
ATOM 1431 O O . ASP A 1 180 ? -20.325 0.415 30.612 1.00 91.12 180 ASP A O 1
ATOM 1435 N N . TYR A 1 181 ? -19.207 -1.186 31.711 1.00 85.75 181 TYR A N 1
ATOM 1436 C CA . TYR A 1 181 ? -20.113 -2.255 31.305 1.00 85.75 181 TYR A CA 1
ATOM 1437 C C . TYR A 1 181 ? -21.445 -2.169 32.068 1.00 85.75 181 TYR A C 1
ATOM 1439 O O . TYR A 1 181 ? -21.459 -2.236 33.297 1.00 85.75 181 TYR A O 1
ATOM 1447 N N . ASP A 1 182 ? -22.565 -2.107 31.347 1.00 85.19 182 ASP A N 1
ATOM 1448 C CA . ASP A 1 182 ? -23.926 -1.942 31.883 1.00 85.19 182 ASP A CA 1
ATOM 1449 C C . ASP A 1 182 ? -24.869 -3.111 31.542 1.00 85.19 182 ASP A C 1
ATOM 1451 O O . ASP A 1 182 ? -26.087 -2.957 31.494 1.00 85.19 182 ASP A O 1
ATOM 1455 N N . ASN A 1 183 ? -24.303 -4.315 31.405 1.00 74.06 183 ASN A N 1
ATOM 1456 C CA . ASN A 1 183 ? -25.003 -5.556 31.046 1.00 74.06 183 ASN A CA 1
ATOM 1457 C C . ASN A 1 183 ? -25.307 -5.745 29.544 1.00 74.06 183 ASN A C 1
ATOM 1459 O O . ASN A 1 183 ? -26.006 -6.697 29.180 1.00 74.06 183 ASN A O 1
ATOM 1463 N N . GLY A 1 184 ? -24.664 -4.933 28.698 1.00 56.81 184 GLY A N 1
ATOM 1464 C CA . GLY A 1 184 ? -24.629 -5.079 27.239 1.00 56.81 184 GLY A CA 1
ATOM 1465 C C . GLY A 1 184 ? -25.762 -4.366 26.524 1.00 56.81 184 GLY A C 1
ATOM 1466 O O . GLY A 1 184 ? -25.744 -4.477 25.281 1.00 56.81 184 GLY A O 1
#

Radius of gyration: 29.09 Å; chains: 1; bounding box: 91×35×62 Å

Sequence (184 aa):
MKKILGLTLFILPFLLLSCSEDDSNSVPTSLKVQDFVWKGMNQYYLWQADVPDLNDDRFDNQDDLNNFLRGYNDPTALFNHLRVDSSIDRFSVIFSDYDVLEGILSGTTKNNGVDFGLKYKSGSTTDIFGWVRYILPNSDASGKDIHRGDIFYAVNGTPLTVSNYQSLLASDTYTLNLADYDNG

Foldseek 3Di:
DVVVVVVVVVCVVVVPPPPDPPCQLPQPPQQVLVVVLLVCCLPPPPCLVVFLCSDPPNAPGNVRVSVVSVVDNDSQVSNVNRDDDCVVPVDDDDDPDPVVVVCVVVVNDQDQQFDKDKDDDPPDPWFIKIFTQGGHPPGNCNPDPHGHGWIFQAKQPHGDTPVCNCVRRVDSDIDTHTDDDPPD

pLDDT: mean 89.04, std 13.03, range [51.22, 98.19]

Secondary structure (DSSP, 8-state):
-HHHHHHHHHHGGGGG------GGG---GGGHHHHHHHHHHHHH-TTGGG-GGG-TTS-SSHHHHHHHHTT-S-HHHHHHHTS--TTT-SS----S-HHHHHHHHTT-----SEEEEEEEPTT-SSBEEEEEEEE-TTSTGGGSS--TT-EEEEETTEEPBTTTHHHHHTSSS--EEEE-----